Protein AF-A0ABD5FS53-F1 (afdb_monomer)

Radius of gyration: 26.74 Å; Cα contacts (8 Å, |Δi|>4): 624; chains: 1; bounding box: 48×64×77 Å

Structure (mmCIF, N/CA/C/O backbone):
data_AF-A0ABD5FS53-F1
#
_entry.id   AF-A0ABD5FS53-F1
#
loop_
_atom_site.group_PDB
_atom_site.id
_atom_site.type_symbol
_atom_site.label_atom_id
_atom_site.label_alt_id
_atom_site.label_comp_id
_atom_site.label_asym_id
_atom_site.label_entity_id
_atom_site.label_seq_id
_atom_site.pdbx_PDB_ins_code
_atom_site.Cartn_x
_atom_site.Cartn_y
_atom_site.Cartn_z
_atom_site.occupancy
_atom_site.B_iso_or_equiv
_atom_site.auth_seq_id
_atom_site.auth_comp_id
_atom_site.auth_asym_id
_atom_site.auth_atom_id
_atom_site.pdbx_PDB_model_num
ATOM 1 N N . MET A 1 1 ? 0.078 4.327 25.688 1.00 26.12 1 MET A N 1
ATOM 2 C CA . MET A 1 1 ? -0.717 4.779 26.849 1.00 26.12 1 MET A CA 1
ATOM 3 C C . MET A 1 1 ? -2.129 5.042 26.355 1.00 26.12 1 MET A C 1
ATOM 5 O O . MET A 1 1 ? -2.331 6.012 25.636 1.00 26.12 1 MET A O 1
ATOM 9 N N . ILE A 1 2 ? -3.064 4.130 26.623 1.00 29.02 2 ILE A N 1
ATOM 10 C CA . ILE A 1 2 ? -4.479 4.337 26.294 1.00 29.02 2 ILE A CA 1
ATOM 11 C C . ILE A 1 2 ? -5.022 5.266 27.378 1.00 29.02 2 ILE A C 1
ATOM 13 O O . ILE A 1 2 ? -5.076 4.888 28.541 1.00 29.02 2 ILE A O 1
ATOM 17 N N . GLN A 1 3 ? -5.328 6.506 27.012 1.00 27.67 3 GLN A N 1
ATOM 18 C CA . GLN A 1 3 ? -5.988 7.457 27.899 1.00 27.67 3 GLN A CA 1
ATOM 19 C C . GLN A 1 3 ? -7.477 7.432 27.559 1.00 27.67 3 GLN A C 1
ATOM 21 O O . GLN A 1 3 ? -7.898 7.992 26.546 1.00 27.67 3 GLN A O 1
ATOM 26 N N . LEU A 1 4 ? -8.268 6.747 28.385 1.00 33.53 4 LEU A N 1
ATOM 27 C CA . LEU A 1 4 ? -9.727 6.825 28.350 1.00 33.53 4 LEU A CA 1
ATOM 28 C C . LEU A 1 4 ? -10.122 8.184 28.939 1.00 33.53 4 LEU A C 1
ATOM 30 O O . LEU A 1 4 ? -10.247 8.331 30.148 1.00 33.53 4 LEU A O 1
ATOM 34 N N . LYS A 1 5 ? -10.238 9.212 28.093 1.00 31.05 5 LYS A N 1
ATOM 35 C CA . LYS A 1 5 ? -10.721 10.526 28.532 1.00 31.05 5 LYS A CA 1
ATOM 36 C C . LYS A 1 5 ? -12.240 10.497 28.677 1.00 31.05 5 LYS A C 1
ATOM 38 O O . LYS A 1 5 ? -12.938 10.267 27.693 1.00 31.05 5 LYS A O 1
ATOM 43 N N . ASP A 1 6 ? -12.697 10.738 29.905 1.00 37.41 6 ASP A N 1
ATOM 44 C CA . ASP A 1 6 ? -14.011 11.230 30.328 1.00 37.41 6 ASP A CA 1
ATOM 45 C C . ASP A 1 6 ? -15.124 11.151 29.278 1.00 37.41 6 ASP A C 1
ATOM 47 O O . ASP A 1 6 ? -15.249 12.090 28.500 1.00 37.41 6 ASP A O 1
ATOM 51 N N . LYS A 1 7 ? -15.949 10.088 29.297 1.00 32.75 7 LYS A N 1
ATOM 52 C CA . LYS A 1 7 ? -17.429 10.110 29.129 1.00 32.75 7 LYS A CA 1
ATOM 53 C C . LYS A 1 7 ? -18.057 8.733 29.428 1.00 32.75 7 LYS A C 1
ATOM 55 O O . LYS A 1 7 ? -18.831 8.216 28.627 1.00 32.75 7 LYS A O 1
ATOM 60 N N . LEU A 1 8 ? -17.796 8.148 30.597 1.00 32.50 8 LEU A N 1
ATOM 61 C CA . LEU A 1 8 ? -18.738 7.183 31.181 1.00 32.50 8 LEU A CA 1
ATOM 62 C C . LEU A 1 8 ? -19.632 7.957 32.151 1.00 32.50 8 LEU A C 1
ATOM 64 O O . LEU A 1 8 ? -19.257 8.237 33.284 1.00 32.50 8 LEU A O 1
ATOM 68 N N . LYS A 1 9 ? -20.807 8.385 31.670 1.00 29.97 9 LYS A N 1
ATOM 69 C CA . LYS A 1 9 ? -21.841 8.960 32.537 1.00 29.97 9 LYS A CA 1
ATOM 70 C C . LYS A 1 9 ? -22.433 7.836 33.386 1.00 29.97 9 LYS A C 1
ATOM 72 O O . LYS A 1 9 ? -23.371 7.168 32.962 1.00 29.97 9 LYS A O 1
ATOM 77 N N . VAL A 1 10 ? -21.916 7.667 34.595 1.00 35.06 10 VAL A N 1
ATOM 78 C CA . VAL A 1 10 ? -22.672 7.039 35.679 1.00 35.06 10 VAL A CA 1
ATOM 79 C C . VAL A 1 10 ? -23.595 8.124 36.236 1.00 35.06 10 VAL A C 1
ATOM 81 O O . VAL A 1 10 ? -23.144 9.193 36.645 1.00 35.06 10 VAL A O 1
ATOM 84 N N . ASN A 1 11 ? -24.910 7.913 36.152 1.00 31.70 11 ASN A N 1
ATOM 85 C CA . ASN A 1 11 ? -25.899 8.858 36.671 1.00 31.70 11 ASN A CA 1
ATOM 86 C C . ASN A 1 11 ? -25.787 8.938 38.201 1.00 31.70 11 ASN A C 1
ATOM 88 O O . ASN A 1 11 ? -26.269 8.053 38.901 1.00 31.70 11 ASN A O 1
ATOM 92 N N . GLY A 1 12 ? -25.206 10.021 38.715 1.00 31.44 12 GLY A N 1
ATOM 93 C CA . GLY A 1 12 ? -25.256 10.341 40.138 1.00 31.44 12 GLY A CA 1
ATOM 94 C C . GLY A 1 12 ? -24.468 11.597 40.503 1.00 31.44 12 GLY A C 1
ATOM 95 O O . GLY A 1 12 ? -23.248 11.581 40.489 1.00 31.44 12 GLY A O 1
ATOM 96 N N . GLY A 1 13 ? -25.180 12.662 40.886 1.00 30.03 13 GLY A N 1
ATOM 97 C CA . GLY A 1 13 ? -24.671 13.694 41.798 1.00 30.03 13 GLY A CA 1
ATOM 98 C C . GLY A 1 13 ? -23.828 14.829 41.204 1.00 30.03 13 GLY A C 1
ATOM 99 O O . GLY A 1 13 ? -22.671 14.677 40.841 1.00 30.03 13 GLY A O 1
ATOM 100 N N . THR A 1 14 ? -24.397 16.031 41.2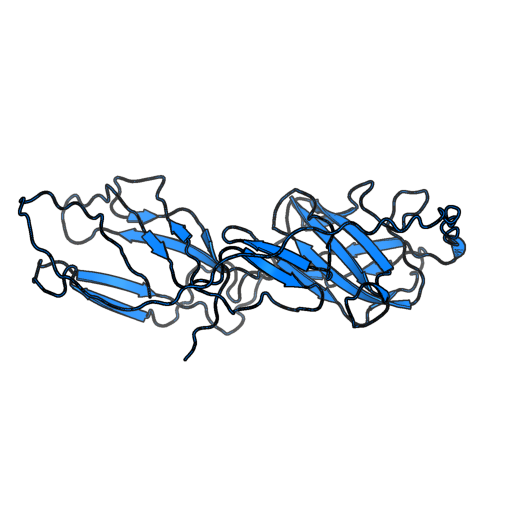02 1.00 31.03 14 THR A N 1
ATOM 101 C CA . THR A 1 14 ? -23.728 17.312 40.933 1.00 31.03 14 THR A CA 1
ATOM 102 C C . THR A 1 14 ? -22.731 17.681 42.042 1.00 31.03 14 THR A C 1
ATOM 104 O O . THR A 1 14 ? -23.112 17.634 43.211 1.00 31.03 14 THR A O 1
ATOM 107 N N . ARG A 1 15 ? -21.550 18.232 41.710 1.00 29.80 15 ARG A N 1
ATOM 108 C CA . ARG A 1 15 ? -20.940 19.354 42.463 1.00 29.80 15 ARG A CA 1
ATOM 109 C C . ARG A 1 15 ? -19.873 20.116 41.664 1.00 29.80 15 ARG A C 1
ATOM 111 O O . ARG A 1 15 ? -19.284 19.592 40.729 1.00 29.80 15 ARG A O 1
ATOM 118 N N . ARG A 1 16 ? -19.732 21.400 42.014 1.00 29.53 16 ARG A N 1
ATOM 119 C CA . ARG A 1 16 ? -18.982 22.467 41.332 1.00 29.53 16 ARG A CA 1
ATOM 120 C C . ARG A 1 16 ? -17.658 22.822 42.046 1.00 29.53 16 ARG A C 1
ATOM 122 O O . ARG A 1 16 ? -17.592 22.659 43.259 1.00 29.53 16 ARG A O 1
ATOM 129 N N . TYR A 1 17 ? -16.777 23.495 41.281 1.00 28.44 17 TYR A N 1
ATOM 130 C CA . TYR A 1 17 ? -15.598 24.334 41.629 1.00 28.44 17 TYR A CA 1
ATOM 131 C C . TYR A 1 17 ? -14.367 23.576 42.183 1.00 28.44 17 TYR A C 1
ATOM 133 O O . TYR A 1 17 ? -14.533 22.591 42.883 1.00 28.44 17 TYR A O 1
ATOM 141 N N . MET A 1 18 ? -13.107 23.921 41.869 1.00 23.97 18 MET A N 1
ATOM 142 C CA . MET A 1 18 ? -12.452 25.241 41.926 1.00 23.97 18 MET A CA 1
ATOM 143 C C . MET A 1 18 ? -11.125 25.281 41.118 1.00 23.97 18 MET A C 1
ATOM 145 O O . MET A 1 18 ? -10.598 24.244 40.727 1.00 23.97 18 MET A O 1
ATOM 149 N N . GLU A 1 19 ? -10.621 26.496 40.880 1.00 27.16 19 GLU A N 1
ATOM 150 C CA . GLU A 1 19 ? -9.432 26.897 40.102 1.00 27.16 19 GLU A CA 1
ATOM 151 C C . GLU A 1 19 ? -8.075 26.337 40.579 1.00 27.16 19 GLU A C 1
ATOM 153 O O . GLU A 1 19 ? -7.875 26.118 41.772 1.00 27.16 19 GLU A O 1
ATOM 158 N N . MET A 1 20 ? -7.083 26.286 39.673 1.00 26.34 20 MET A N 1
ATOM 159 C CA . MET A 1 20 ? -5.703 26.653 40.023 1.00 26.34 20 MET A CA 1
ATOM 160 C C . MET A 1 20 ? -4.929 27.221 38.822 1.00 26.34 20 MET A C 1
ATOM 162 O O . MET A 1 20 ? -4.905 26.660 37.728 1.00 26.34 20 MET A O 1
ATOM 166 N N . ILE A 1 21 ? -4.314 28.371 39.084 1.00 29.44 21 ILE A N 1
ATOM 167 C CA . ILE A 1 21 ? -3.446 29.194 38.240 1.00 29.44 21 ILE A CA 1
ATOM 168 C C . ILE A 1 21 ? -2.055 28.550 38.114 1.00 29.44 21 ILE A C 1
ATOM 170 O O . ILE A 1 21 ? -1.516 28.049 39.097 1.00 29.44 21 ILE A O 1
ATOM 174 N N . GLY A 1 22 ? -1.439 28.650 36.932 1.00 27.03 22 GLY A N 1
ATOM 175 C CA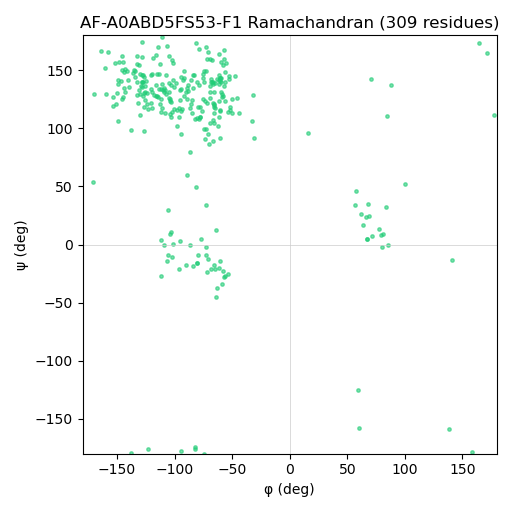 . GLY A 1 22 ? -0.033 28.314 36.689 1.00 27.03 22 GLY A CA 1
ATOM 176 C C . GLY A 1 22 ? 0.553 29.190 35.581 1.00 27.03 22 GLY A C 1
ATOM 177 O O . GLY A 1 22 ? 0.201 29.051 34.417 1.00 27.03 22 GLY A O 1
ATOM 178 N N . LEU A 1 23 ? 1.386 30.138 36.000 1.00 23.02 23 LEU A N 1
ATOM 179 C CA . LEU A 1 23 ? 1.971 31.270 35.277 1.00 23.02 23 LEU A CA 1
ATOM 180 C C . LEU A 1 23 ? 3.169 30.874 34.377 1.00 23.02 23 LEU A C 1
ATOM 182 O O . LEU A 1 23 ? 3.793 29.845 34.617 1.00 23.02 23 LEU A O 1
ATOM 186 N N . SER A 1 24 ? 3.584 31.823 33.513 1.00 26.94 24 SER A N 1
ATOM 187 C CA . SER A 1 24 ? 4.948 32.034 32.957 1.00 26.94 24 SER A CA 1
ATOM 188 C C . SER A 1 24 ? 5.306 31.271 31.656 1.00 26.94 24 SER A C 1
ATOM 190 O O . SER A 1 24 ? 4.999 30.097 31.534 1.00 26.94 24 SER A O 1
ATOM 192 N N . LEU A 1 25 ? 5.972 31.827 30.628 1.00 26.23 25 LEU A N 1
ATOM 193 C CA . LEU A 1 25 ? 6.634 33.124 30.406 1.00 26.23 25 LEU A CA 1
ATOM 194 C C . LEU A 1 25 ? 6.748 33.403 28.881 1.00 26.23 25 LEU A C 1
ATOM 196 O O . LEU A 1 25 ? 6.590 32.510 28.055 1.00 26.23 25 LEU A O 1
ATOM 200 N N . ALA A 1 26 ? 7.047 34.662 28.562 1.00 30.38 26 ALA A N 1
ATOM 201 C CA . ALA A 1 26 ? 7.164 35.329 27.261 1.00 30.38 26 ALA A CA 1
ATOM 202 C C . ALA A 1 26 ? 8.167 34.735 26.244 1.00 30.38 26 ALA A C 1
ATOM 204 O O . ALA A 1 26 ? 9.162 34.144 26.642 1.00 30.38 26 ALA A O 1
ATOM 205 N N . PHE A 1 27 ? 7.991 35.040 24.948 1.00 26.78 27 PHE A N 1
ATOM 206 C CA . PHE A 1 27 ? 8.878 35.971 24.222 1.00 26.78 27 PHE A CA 1
ATOM 207 C C . PHE A 1 27 ? 8.309 36.337 22.838 1.00 26.78 27 PHE A C 1
ATOM 209 O O . PHE A 1 27 ? 7.912 35.482 22.050 1.00 26.78 27 PHE A O 1
ATOM 216 N N . SER A 1 28 ? 8.258 37.640 22.578 1.00 32.12 28 SER A N 1
ATOM 217 C CA . SER A 1 28 ? 7.803 38.283 21.346 1.00 32.12 28 SER A CA 1
ATOM 218 C C . SER A 1 28 ? 8.814 38.106 20.212 1.00 32.12 28 SER A C 1
ATOM 220 O O . SER A 1 28 ? 10.010 38.182 20.471 1.00 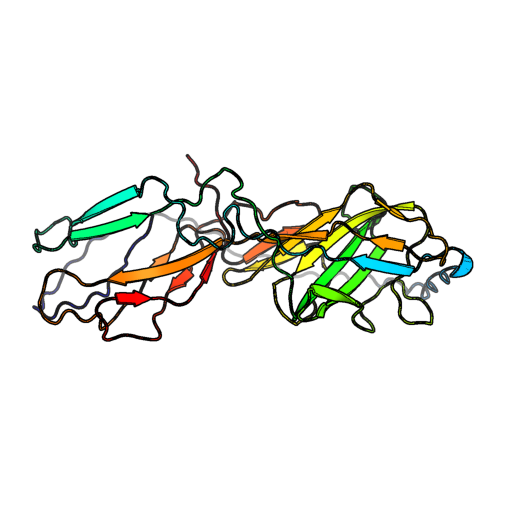32.12 28 SER A O 1
ATOM 222 N N . LEU A 1 29 ? 8.356 38.054 18.958 1.00 28.08 29 LEU A N 1
ATOM 223 C CA . LEU A 1 29 ? 9.073 38.705 17.859 1.00 28.08 29 LEU A CA 1
ATOM 224 C C . LEU A 1 29 ? 8.074 39.250 16.830 1.00 28.08 29 LEU A C 1
ATOM 226 O O . LEU A 1 29 ? 7.193 38.543 16.347 1.00 28.08 29 LEU A O 1
ATOM 230 N N . PHE A 1 30 ? 8.212 40.545 16.562 1.00 30.89 30 PHE A N 1
ATOM 231 C CA . PHE A 1 30 ? 7.437 41.312 15.599 1.00 30.89 30 PHE A CA 1
ATOM 232 C C . PHE A 1 30 ? 7.765 40.887 14.166 1.00 30.89 30 PHE A C 1
ATOM 234 O O . PHE A 1 30 ? 8.925 40.694 13.807 1.00 30.89 30 PHE A O 1
ATOM 241 N N . ALA A 1 31 ? 6.722 40.809 13.344 1.00 32.62 31 ALA A N 1
ATOM 242 C CA . ALA A 1 31 ? 6.815 40.721 11.899 1.00 32.62 31 ALA A CA 1
ATOM 243 C C . ALA A 1 31 ? 7.177 42.089 11.306 1.00 32.62 31 ALA A C 1
ATOM 245 O O . ALA A 1 31 ? 6.438 43.043 11.530 1.00 32.6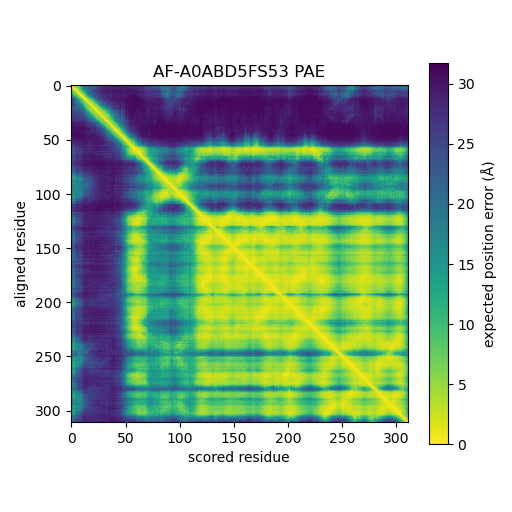2 31 ALA A O 1
ATOM 246 N N . VAL A 1 32 ? 8.250 42.151 10.510 1.00 32.50 32 VAL A N 1
ATOM 247 C CA . VAL A 1 32 ? 8.423 43.081 9.380 1.00 32.50 32 VAL A CA 1
ATOM 248 C C . VAL A 1 32 ? 9.392 42.433 8.384 1.00 32.50 32 VAL A C 1
ATOM 250 O O . VAL A 1 32 ? 10.547 42.201 8.721 1.00 32.50 32 VAL A O 1
ATOM 253 N N . SER A 1 33 ? 8.953 42.191 7.149 1.00 26.09 33 SER A N 1
ATOM 254 C CA . SER A 1 33 ? 9.686 42.709 5.989 1.00 26.09 33 SER A CA 1
ATOM 255 C C . SER A 1 33 ? 8.787 42.754 4.766 1.00 26.09 33 SER A C 1
ATOM 257 O O . SER A 1 33 ? 8.103 41.791 4.422 1.00 26.09 33 SER A O 1
ATOM 259 N N . CYS A 1 34 ? 8.810 43.928 4.153 1.00 29.47 34 CYS A N 1
ATOM 260 C CA . CYS A 1 34 ? 8.133 44.297 2.934 1.00 29.47 34 CYS A CA 1
ATOM 261 C C . CYS A 1 34 ? 8.698 43.572 1.707 1.00 29.47 34 CYS A C 1
ATOM 263 O O . CYS A 1 34 ? 9.842 43.119 1.672 1.00 29.47 34 CYS A O 1
ATOM 265 N N . THR A 1 35 ? 7.827 43.544 0.710 1.00 36.44 35 THR A N 1
ATOM 266 C CA . THR A 1 35 ? 7.981 43.223 -0.706 1.00 36.44 35 THR A CA 1
ATOM 267 C C . THR A 1 35 ? 9.162 43.921 -1.379 1.00 36.44 35 THR A C 1
ATOM 269 O O . THR A 1 35 ? 9.369 45.114 -1.151 1.00 36.44 35 THR A O 1
ATOM 272 N N . GLN A 1 36 ? 9.816 43.243 -2.326 1.00 31.27 36 GLN A N 1
ATOM 273 C CA . GLN A 1 36 ? 10.346 43.925 -3.504 1.00 31.27 36 GLN A CA 1
ATOM 274 C C . GLN A 1 36 ? 10.384 42.979 -4.710 1.00 31.27 36 GLN A C 1
ATOM 276 O O . GLN A 1 36 ? 11.003 41.916 -4.667 1.00 31.27 36 GLN A O 1
ATOM 281 N N . ASP A 1 37 ? 9.670 43.394 -5.754 1.00 33.56 37 ASP A N 1
ATOM 282 C CA . ASP A 1 37 ? 9.643 42.806 -7.086 1.00 33.56 37 ASP A CA 1
ATOM 283 C C . ASP A 1 37 ? 11.045 42.745 -7.700 1.00 33.56 37 ASP A C 1
ATOM 285 O O . ASP A 1 37 ? 11.821 43.701 -7.621 1.00 33.56 37 ASP A O 1
ATOM 289 N N . SER A 1 38 ? 11.345 41.644 -8.384 1.00 35.94 38 SER A N 1
ATOM 290 C CA . SER A 1 38 ? 12.318 41.661 -9.474 1.00 35.94 38 SER A CA 1
ATOM 291 C C . SER A 1 38 ? 11.794 40.827 -10.637 1.00 35.94 38 SER A C 1
ATOM 293 O O . SER A 1 38 ? 11.881 39.601 -10.662 1.00 35.94 38 SER A O 1
ATOM 295 N N . ASP A 1 39 ? 11.231 41.551 -11.601 1.00 34.72 39 ASP A N 1
ATOM 296 C CA . ASP A 1 39 ? 11.051 41.116 -12.978 1.00 34.72 39 ASP A CA 1
ATOM 297 C C . ASP A 1 39 ? 12.387 40.613 -13.534 1.00 34.72 39 ASP A C 1
ATOM 299 O O . ASP A 1 39 ? 13.334 41.380 -13.720 1.00 34.72 39 ASP A O 1
ATOM 303 N N . THR A 1 40 ? 12.455 39.325 -13.856 1.00 36.00 40 THR A N 1
ATOM 304 C CA . THR A 1 40 ? 13.427 38.813 -14.824 1.00 36.00 40 THR A CA 1
ATOM 305 C C . THR A 1 40 ? 12.681 38.023 -15.887 1.00 36.00 40 THR A C 1
ATOM 307 O O . THR A 1 40 ? 12.296 36.868 -15.727 1.00 36.00 40 THR A O 1
ATOM 310 N N . PHE A 1 41 ? 12.439 38.725 -16.989 1.00 31.56 41 PHE A N 1
ATOM 311 C CA . PHE A 1 41 ? 11.971 38.198 -18.257 1.00 31.56 41 PHE A CA 1
ATOM 312 C C . PHE A 1 41 ? 13.026 37.226 -18.807 1.00 31.56 41 PHE A C 1
ATOM 314 O O . PHE A 1 41 ? 14.058 37.654 -19.325 1.00 31.56 41 PHE A O 1
ATOM 321 N N . TYR A 1 42 ? 12.790 35.921 -18.678 1.00 32.97 42 TYR A N 1
ATOM 322 C CA . TYR A 1 42 ? 13.541 34.910 -19.422 1.00 32.97 42 TYR A CA 1
ATOM 323 C C . TYR A 1 42 ? 12.825 34.648 -20.754 1.00 32.97 42 TYR A C 1
ATOM 325 O O . TYR A 1 42 ? 11.631 34.341 -20.742 1.00 32.97 42 TYR A O 1
ATOM 333 N N . PRO A 1 43 ? 13.508 34.765 -21.907 1.00 33.78 43 PRO A N 1
ATOM 334 C CA . PRO A 1 43 ? 12.912 34.404 -23.183 1.00 33.78 43 PRO A CA 1
ATOM 335 C C . PRO A 1 43 ? 12.643 32.896 -23.207 1.00 33.78 43 PRO A C 1
ATOM 337 O O . PRO A 1 43 ? 13.506 32.085 -22.872 1.00 33.78 43 PRO A O 1
ATOM 340 N N . SER A 1 44 ? 11.423 32.538 -23.596 1.00 34.69 44 SER A N 1
ATOM 341 C CA . SER A 1 44 ? 10.963 31.170 -23.817 1.00 34.69 44 SER A CA 1
ATOM 342 C C . SER A 1 44 ? 11.887 30.432 -24.792 1.00 34.69 44 SER A C 1
ATOM 344 O O . SER A 1 44 ? 11.958 30.789 -25.970 1.00 34.69 44 SER A O 1
ATOM 346 N N . SER A 1 45 ? 12.580 29.407 -24.293 1.00 32.78 45 SER A N 1
ATOM 347 C CA . SER A 1 45 ? 13.268 28.405 -25.112 1.00 32.78 45 SER A CA 1
ATOM 348 C C . SER A 1 45 ? 12.225 27.572 -25.872 1.00 32.78 45 SER A C 1
ATOM 350 O O . SER A 1 45 ? 11.181 27.272 -25.288 1.00 32.78 45 SER A O 1
ATOM 352 N N . PRO A 1 46 ? 12.461 27.215 -27.149 1.00 38.34 46 PRO A N 1
ATOM 353 C CA . PRO A 1 46 ? 11.529 26.395 -27.916 1.00 38.34 46 PRO A CA 1
ATOM 354 C C . PRO A 1 46 ? 11.319 25.040 -27.233 1.00 38.34 46 PRO A C 1
ATOM 356 O O . PRO A 1 46 ? 12.257 24.494 -26.650 1.00 38.34 46 PRO A O 1
ATOM 359 N N . GLU A 1 47 ? 10.081 24.543 -27.293 1.00 41.38 47 GLU A N 1
ATOM 360 C CA . GLU A 1 47 ? 9.680 23.205 -26.850 1.00 41.38 47 GLU A CA 1
ATOM 361 C C . GLU A 1 47 ? 10.709 22.173 -27.332 1.00 41.38 47 GLU A C 1
ATOM 363 O O . GLU A 1 47 ? 10.868 21.961 -28.535 1.00 41.38 47 GLU A O 1
ATOM 368 N N . GLU A 1 48 ? 11.434 21.550 -26.398 1.00 38.91 48 GLU A N 1
ATOM 369 C CA . GLU A 1 48 ? 12.181 20.334 -26.699 1.00 38.91 48 GLU A CA 1
ATOM 370 C C . GLU A 1 48 ? 11.157 19.277 -27.120 1.00 38.91 48 GLU A C 1
ATOM 372 O O . GLU A 1 48 ? 10.373 18.790 -26.301 1.00 38.91 48 GLU A O 1
ATOM 377 N N . GLU A 1 49 ? 11.149 18.925 -28.408 1.00 36.16 49 GLU A N 1
ATOM 378 C CA . GLU A 1 49 ? 10.568 17.668 -28.860 1.00 36.16 49 GLU A CA 1
ATOM 379 C C . GLU A 1 49 ? 11.145 16.553 -27.983 1.00 36.16 49 GLU A C 1
ATOM 381 O O . GLU A 1 49 ? 12.344 16.264 -28.020 1.00 36.16 49 GLU A O 1
ATOM 386 N N . HIS A 1 50 ? 10.288 15.933 -27.169 1.00 40.84 50 HIS A N 1
ATOM 387 C CA . HIS A 1 50 ? 10.634 14.704 -26.471 1.00 40.84 50 HIS A CA 1
ATOM 388 C C . HIS A 1 50 ? 11.208 13.715 -27.497 1.00 40.84 50 HIS A C 1
ATOM 390 O O . HIS A 1 50 ? 10.529 13.428 -28.488 1.00 40.84 50 HIS A O 1
ATOM 396 N N . PRO A 1 51 ? 12.421 13.172 -27.287 1.00 39.59 51 PRO A N 1
ATOM 397 C CA . PRO A 1 51 ? 13.009 12.247 -28.240 1.00 39.59 51 PRO A CA 1
ATOM 398 C C . PRO A 1 51 ? 12.067 11.056 -28.420 1.00 39.59 51 PRO A C 1
ATOM 400 O O . PRO A 1 51 ? 11.627 10.444 -27.442 1.00 39.59 51 PRO A O 1
ATOM 403 N N . SER A 1 52 ? 11.738 10.747 -29.677 1.00 45.75 52 SER A N 1
ATOM 404 C CA . SER A 1 52 ? 10.933 9.585 -30.040 1.00 45.75 52 SER A CA 1
ATOM 405 C C . SER A 1 52 ? 11.538 8.342 -29.391 1.00 45.75 52 SER A C 1
ATOM 407 O O . SER A 1 52 ? 12.695 8.004 -29.651 1.00 45.75 52 SER A O 1
ATOM 409 N N . VAL A 1 53 ? 10.772 7.682 -28.526 1.00 54.06 53 VAL A N 1
ATOM 410 C CA . VAL A 1 53 ? 11.168 6.411 -27.922 1.00 54.06 53 VAL A CA 1
ATOM 411 C C . VAL A 1 53 ? 11.361 5.407 -29.061 1.00 54.06 53 VAL A C 1
ATOM 413 O O . VAL A 1 53 ? 10.408 5.104 -29.774 1.00 54.06 53 VAL A O 1
ATOM 416 N N . ASP A 1 54 ? 12.585 4.913 -29.257 1.00 58.84 54 ASP A N 1
ATOM 417 C CA . ASP A 1 54 ? 12.871 3.825 -30.200 1.00 58.84 54 ASP A CA 1
ATOM 418 C C . ASP A 1 54 ? 12.208 2.536 -29.692 1.00 58.84 54 ASP A C 1
ATOM 420 O O . ASP A 1 54 ? 12.792 1.772 -28.920 1.00 58.84 54 ASP A O 1
ATOM 424 N N . GLU A 1 55 ? 10.952 2.321 -30.095 1.00 58.44 55 GLU A N 1
ATOM 425 C CA . GLU A 1 55 ? 10.127 1.187 -29.668 1.00 58.44 55 GLU A CA 1
ATOM 426 C C . GLU A 1 55 ? 10.768 -0.169 -30.002 1.00 58.44 55 GLU A C 1
ATOM 428 O O . GLU A 1 55 ? 10.483 -1.152 -29.323 1.00 58.44 55 GLU A O 1
ATOM 433 N N . SER A 1 56 ? 11.673 -0.236 -30.989 1.00 60.34 56 SER A N 1
ATOM 434 C CA . SER A 1 56 ? 12.269 -1.497 -31.455 1.00 60.34 56 SER A CA 1
ATOM 435 C C . SER A 1 56 ? 13.130 -2.201 -30.401 1.00 60.34 56 SER A C 1
ATOM 437 O O . SER A 1 56 ? 13.359 -3.408 -30.484 1.00 60.34 56 SER A O 1
ATOM 439 N N . ARG A 1 57 ? 13.596 -1.454 -29.393 1.00 74.25 57 ARG A N 1
ATOM 440 C CA . ARG A 1 57 ? 14.406 -1.964 -28.278 1.00 74.25 57 ARG A CA 1
ATOM 441 C C . ARG A 1 57 ? 13.667 -1.937 -26.945 1.00 74.25 57 ARG A C 1
ATOM 443 O O . ARG A 1 57 ? 14.277 -2.234 -25.922 1.00 74.25 57 ARG A O 1
ATOM 450 N N . MET A 1 58 ? 12.399 -1.545 -26.935 1.00 88.44 58 MET A N 1
ATOM 451 C CA . MET A 1 58 ? 11.611 -1.397 -25.718 1.00 88.44 58 MET A CA 1
ATOM 452 C C . MET A 1 58 ? 10.846 -2.683 -25.411 1.00 88.44 58 MET A C 1
ATOM 454 O O . MET A 1 58 ? 10.338 -3.351 -26.304 1.00 88.44 58 MET A O 1
ATOM 458 N N . ILE A 1 59 ? 10.762 -3.021 -24.129 1.00 88.69 59 ILE A N 1
ATOM 459 C CA . ILE A 1 59 ? 10.226 -4.290 -23.644 1.00 88.69 59 ILE A CA 1
ATOM 460 C C . ILE A 1 59 ? 8.921 -4.004 -22.890 1.00 88.69 59 ILE A C 1
ATOM 462 O O . ILE A 1 59 ? 8.950 -3.235 -21.920 1.00 88.69 59 ILE A O 1
ATOM 466 N N . PRO A 1 60 ? 7.778 -4.582 -23.305 1.00 89.56 60 PRO A N 1
ATOM 467 C CA . PRO A 1 60 ? 6.528 -4.515 -22.557 1.00 89.56 60 PRO A CA 1
ATOM 468 C C . PRO A 1 60 ? 6.666 -5.122 -21.162 1.00 89.56 60 PRO A C 1
ATOM 470 O O . PRO A 1 60 ? 7.160 -6.237 -21.003 1.00 89.56 60 PRO A O 1
ATOM 473 N N . ILE A 1 61 ? 6.203 -4.392 -20.150 1.00 90.56 61 ILE A N 1
ATOM 474 C CA . ILE A 1 61 ? 6.261 -4.797 -18.747 1.00 90.56 61 ILE A CA 1
ATOM 475 C C . ILE A 1 61 ? 4.900 -5.329 -18.306 1.00 90.56 61 ILE A C 1
ATOM 477 O O . ILE A 1 61 ? 3.919 -4.588 -18.234 1.00 90.56 61 ILE A O 1
ATOM 481 N N . GLN A 1 62 ? 4.869 -6.607 -17.951 1.00 86.38 62 GLN A N 1
ATOM 482 C CA . GLN A 1 62 ? 3.757 -7.293 -17.301 1.00 86.38 62 GLN A CA 1
ATOM 483 C C . GLN A 1 62 ? 4.053 -7.470 -15.808 1.00 86.38 62 GLN A C 1
ATOM 485 O O . GLN A 1 62 ? 5.210 -7.432 -15.384 1.00 86.38 62 GLN A O 1
ATOM 490 N N . LEU A 1 63 ? 3.019 -7.672 -14.985 1.00 83.06 63 LEU A N 1
ATOM 491 C CA . LEU A 1 63 ? 3.189 -7.913 -13.549 1.00 83.06 63 LEU A CA 1
ATOM 492 C C . LEU A 1 63 ? 2.433 -9.152 -13.101 1.00 83.06 63 LEU A C 1
ATOM 494 O O . LEU A 1 63 ? 1.257 -9.327 -13.412 1.00 83.06 63 LEU A O 1
ATOM 498 N N . SER A 1 64 ? 3.105 -9.955 -12.282 1.00 80.44 64 SER A N 1
ATOM 499 C CA . SER A 1 64 ? 2.509 -11.049 -11.526 1.00 80.44 64 SER A CA 1
ATOM 500 C C . SER A 1 64 ? 2.555 -10.699 -10.042 1.00 80.44 64 SER A C 1
ATOM 502 O O . SER A 1 64 ? 3.630 -10.571 -9.452 1.00 80.44 64 SER A O 1
ATOM 504 N N . VAL A 1 65 ? 1.374 -10.508 -9.450 1.00 75.81 65 VAL A N 1
ATOM 505 C CA . VAL A 1 65 ? 1.220 -10.192 -8.027 1.00 75.81 65 VAL A CA 1
ATOM 506 C C . VAL A 1 65 ? 0.992 -11.482 -7.259 1.00 75.81 65 VAL A C 1
ATOM 508 O O . VAL A 1 65 ? -0.031 -12.137 -7.428 1.00 75.81 65 VAL A O 1
ATOM 511 N N . ASP A 1 66 ? 1.938 -11.820 -6.390 1.00 68.25 66 ASP A N 1
ATOM 512 C CA . ASP A 1 66 ? 1.888 -13.043 -5.591 1.00 68.25 66 ASP A CA 1
ATOM 513 C C . ASP A 1 66 ? 0.974 -12.896 -4.362 1.00 68.25 66 ASP A C 1
ATOM 515 O O . ASP A 1 66 ? 0.622 -13.888 -3.725 1.00 68.25 66 ASP A O 1
ATOM 519 N N . GLY A 1 67 ? 0.627 -11.660 -3.987 1.00 67.62 67 GLY A N 1
ATOM 520 C CA . GLY A 1 67 ? -0.351 -11.359 -2.945 1.00 67.62 67 GLY A CA 1
ATOM 521 C C . GLY A 1 67 ? 0.053 -10.212 -2.021 1.00 67.62 67 GLY A C 1
ATOM 522 O O . GLY A 1 67 ? 0.857 -9.341 -2.359 1.00 67.62 67 GLY A O 1
ATOM 523 N N . VAL A 1 68 ? -0.557 -10.204 -0.840 1.00 58.88 68 VAL A N 1
ATOM 524 C CA . VAL A 1 68 ? -0.209 -9.302 0.260 1.00 58.88 68 VAL A CA 1
ATOM 525 C C . VAL A 1 68 ? 0.259 -10.139 1.434 1.00 58.88 68 VAL A C 1
ATOM 527 O O . VAL A 1 68 ? -0.462 -11.042 1.873 1.00 58.88 68 VAL A O 1
ATOM 530 N N . ASP A 1 69 ? 1.422 -9.796 1.977 1.00 60.66 69 ASP A N 1
ATOM 531 C CA . ASP A 1 69 ? 1.837 -10.297 3.274 1.00 60.66 69 ASP A CA 1
ATOM 532 C C . ASP A 1 69 ? 0.879 -9.700 4.310 1.00 60.66 69 ASP A C 1
ATOM 534 O O . ASP A 1 69 ? 0.845 -8.491 4.577 1.00 60.66 69 ASP A O 1
ATOM 538 N N . GLN A 1 70 ? 0.001 -10.552 4.837 1.00 51.47 70 GLN A N 1
ATOM 539 C CA . GLN A 1 70 ? -0.760 -10.205 6.024 1.00 51.47 70 GLN A CA 1
ATOM 540 C C . GLN A 1 70 ? 0.228 -10.015 7.173 1.00 51.47 70 GLN A C 1
ATOM 542 O O . GLN A 1 70 ? 1.236 -10.718 7.233 1.00 51.47 70 GLN A O 1
ATOM 547 N N . PHE A 1 71 ? -0.058 -9.033 8.035 1.00 50.47 71 PHE A N 1
ATOM 548 C CA . PHE A 1 71 ? 0.666 -8.758 9.276 1.00 50.47 71 PHE A CA 1
ATOM 549 C C . PHE A 1 71 ? 1.214 -10.053 9.873 1.00 50.47 71 PHE A C 1
ATOM 551 O O . PHE A 1 71 ? 0.434 -10.998 9.978 1.00 50.47 71 PHE A O 1
ATOM 558 N N . TYR A 1 72 ? 2.513 -10.092 10.197 1.00 43.81 72 TYR A N 1
ATOM 559 C CA . TYR A 1 72 ? 3.202 -11.196 10.880 1.00 43.81 72 TYR A CA 1
ATOM 560 C C . TYR A 1 72 ? 2.249 -11.932 11.844 1.00 43.81 72 TYR A C 1
ATOM 562 O O . TYR A 1 72 ? 2.070 -11.453 12.954 1.00 43.81 72 TYR A O 1
ATOM 570 N N . GLY A 1 73 ? 1.560 -13.000 11.400 1.00 39.31 73 GLY A N 1
ATOM 571 C CA . GLY A 1 73 ? 0.455 -13.630 12.149 1.00 39.31 73 GLY A CA 1
ATOM 572 C C . GLY A 1 73 ? -0.776 -14.118 11.364 1.00 39.31 73 GLY A C 1
ATOM 573 O O . GLY A 1 73 ? -1.550 -14.904 11.906 1.00 39.31 73 GLY A O 1
ATOM 574 N N . GLY A 1 74 ? -0.967 -13.738 10.095 1.00 40.66 74 GLY A N 1
ATOM 575 C CA . GLY A 1 74 ? -2.033 -14.315 9.254 1.00 40.66 74 GLY A CA 1
ATOM 576 C C . GLY A 1 74 ? -3.459 -14.108 9.798 1.00 40.66 74 GLY A C 1
ATOM 577 O O . GLY A 1 74 ? -3.714 -13.199 10.582 1.00 40.66 74 GLY A O 1
ATOM 578 N N . ALA A 1 75 ? -4.408 -14.953 9.374 1.00 39.12 75 ALA A N 1
ATOM 579 C CA . ALA A 1 75 ? -5.845 -14.889 9.695 1.00 39.12 75 ALA A CA 1
ATOM 580 C C . ALA A 1 75 ? -6.202 -15.082 11.187 1.00 39.12 75 ALA A C 1
ATOM 582 O O . ALA A 1 75 ? -7.366 -15.307 11.525 1.00 39.12 75 ALA A O 1
ATOM 583 N N . VAL A 1 76 ? -5.216 -15.026 12.081 1.00 41.62 76 VAL A N 1
ATOM 584 C CA . VAL A 1 76 ? -5.390 -15.256 13.506 1.00 41.62 76 VAL A CA 1
ATOM 585 C C . VAL A 1 76 ? -5.375 -13.908 14.220 1.00 41.62 76 VAL A C 1
ATOM 587 O O . VAL A 1 76 ? -4.356 -13.238 14.336 1.00 41.62 76 VAL A O 1
ATOM 590 N N . THR A 1 77 ? -6.536 -13.495 14.725 1.00 46.62 77 THR A N 1
ATOM 591 C CA . THR A 1 77 ? -6.677 -12.301 15.578 1.00 46.62 77 THR A CA 1
ATOM 592 C C . THR A 1 77 ? -6.206 -12.547 17.017 1.00 46.62 77 THR A C 1
ATOM 594 O O . THR A 1 77 ? -6.415 -11.694 17.876 1.00 46.62 77 THR A O 1
ATOM 597 N N . ARG A 1 78 ? -5.648 -13.733 17.295 1.00 51.97 78 ARG A N 1
ATOM 598 C CA . ARG A 1 78 ? -5.192 -14.213 18.604 1.00 51.97 78 ARG A CA 1
ATOM 599 C C . ARG A 1 78 ? -3.920 -15.026 18.421 1.00 51.97 78 ARG A C 1
ATOM 601 O O . ARG A 1 78 ? -3.852 -15.873 17.543 1.00 51.97 78 ARG A O 1
ATOM 608 N N . SER A 1 79 ? -2.905 -14.751 19.210 1.00 57.53 79 SER A N 1
ATOM 609 C CA . SER A 1 79 ? -1.588 -15.359 19.088 1.00 57.53 79 SER A CA 1
ATOM 610 C C . SER A 1 79 ? -1.430 -16.631 19.905 1.00 57.53 79 SER A C 1
ATOM 612 O O . SER A 1 79 ? -0.499 -17.390 19.658 1.00 57.53 79 SER A O 1
ATOM 614 N N . GLY A 1 80 ? -2.309 -16.854 20.888 1.00 57.50 80 GLY A N 1
ATOM 615 C CA . GLY A 1 80 ? -2.084 -17.871 21.913 1.00 57.50 80 GLY A CA 1
ATOM 616 C C . GLY A 1 80 ? -0.910 -17.535 22.842 1.00 57.50 80 GLY A C 1
ATOM 617 O O . GLY A 1 80 ? -0.565 -18.355 23.691 1.00 57.50 80 GLY A O 1
ATOM 618 N N . GLU A 1 81 ? -0.306 -16.349 22.697 1.00 62.69 81 GLU A N 1
ATOM 619 C CA . GLU A 1 81 ? 0.735 -15.836 23.583 1.00 62.69 81 GLU A CA 1
ATOM 620 C C . GLU A 1 81 ? 0.150 -15.453 24.943 1.00 62.69 81 GLU A C 1
ATOM 622 O O . GLU A 1 81 ? -1.062 -15.299 25.127 1.00 62.69 81 GLU A O 1
ATOM 627 N N . THR A 1 82 ? 1.035 -15.255 25.920 1.00 63.53 82 THR A N 1
ATOM 628 C CA . THR A 1 82 ? 0.622 -14.785 27.245 1.00 63.53 82 THR A CA 1
ATOM 629 C C . THR A 1 82 ? -0.055 -13.420 27.123 1.00 63.53 82 THR A C 1
ATOM 631 O O . THR A 1 82 ? 0.575 -12.425 26.762 1.00 63.53 82 THR A O 1
ATOM 634 N N . VAL A 1 83 ? -1.346 -13.371 27.450 1.00 72.94 83 VAL A N 1
ATOM 635 C CA . VAL A 1 83 ? -2.134 -12.137 27.474 1.00 72.94 83 VAL A CA 1
ATOM 636 C C . VAL A 1 83 ? -1.580 -11.217 28.561 1.00 72.94 83 VAL A C 1
ATOM 638 O O . VAL A 1 83 ? -1.614 -11.544 29.749 1.00 72.94 83 VAL A O 1
ATOM 641 N N . ALA A 1 84 ? -1.083 -10.046 28.165 1.00 76.94 84 ALA A N 1
ATOM 642 C CA . ALA A 1 84 ? -0.689 -9.011 29.106 1.00 76.94 84 ALA A CA 1
ATOM 643 C C . ALA A 1 84 ? -1.952 -8.411 29.728 1.00 76.94 84 ALA A C 1
ATOM 645 O O . ALA A 1 84 ? -2.823 -7.903 29.023 1.00 76.94 84 ALA A O 1
ATOM 646 N N . ARG A 1 85 ? -2.048 -8.474 31.055 1.00 82.06 85 ARG A N 1
ATOM 647 C CA . ARG A 1 85 ? -3.201 -8.004 31.823 1.00 82.06 85 ARG A CA 1
ATOM 648 C C . ARG A 1 85 ? -2.805 -6.785 32.645 1.00 82.06 85 ARG A C 1
ATOM 650 O O . ARG A 1 85 ? -1.867 -6.849 33.435 1.00 82.06 85 ARG A O 1
ATOM 657 N N . LEU A 1 86 ? -3.538 -5.691 32.475 1.00 84.31 86 LEU A N 1
ATOM 658 C CA . LEU A 1 86 ? -3.416 -4.478 33.273 1.00 84.31 86 LEU A CA 1
ATOM 659 C C . LEU A 1 86 ? -4.772 -4.173 33.902 1.00 84.31 86 LEU A C 1
ATOM 661 O O . LEU A 1 86 ? -5.732 -3.897 33.189 1.00 84.31 86 LEU A O 1
ATOM 665 N N . VAL A 1 87 ? -4.832 -4.204 35.228 1.00 82.25 87 VAL A N 1
ATOM 666 C CA . VAL A 1 87 ? -6.018 -3.817 35.997 1.00 82.25 87 VAL A CA 1
ATOM 667 C C . VAL A 1 87 ? -5.726 -2.477 36.652 1.00 82.25 87 VAL A C 1
ATOM 669 O O . VAL A 1 87 ? -4.676 -2.311 37.273 1.00 82.25 87 VAL A O 1
ATOM 672 N N . GLN A 1 88 ? -6.628 -1.519 36.483 1.00 83.12 88 GLN A N 1
ATOM 673 C CA . GLN A 1 88 ? -6.551 -0.218 37.140 1.00 83.12 88 GLN A CA 1
ATOM 674 C C . GLN A 1 88 ? -7.926 0.150 37.702 1.00 83.12 88 GLN A C 1
ATOM 676 O O . GLN A 1 88 ? -8.927 -0.156 37.049 1.00 83.12 88 GLN A O 1
ATOM 681 N N . PRO A 1 89 ? -7.996 0.809 38.869 1.00 78.56 89 PRO A N 1
ATOM 682 C CA . PRO A 1 89 ? -9.269 1.276 39.397 1.00 78.56 89 PRO A CA 1
ATOM 683 C C . PRO A 1 89 ? -9.890 2.285 38.430 1.00 78.56 89 PRO A C 1
ATOM 685 O O . PRO A 1 89 ? -9.173 3.051 37.777 1.00 78.56 89 PRO A O 1
ATOM 688 N N . LEU A 1 90 ? -11.223 2.299 38.335 1.00 76.12 90 LEU A N 1
ATOM 689 C CA . LEU A 1 90 ? -11.937 3.263 37.490 1.00 76.12 90 LEU A CA 1
ATOM 690 C C . LEU A 1 90 ? -11.628 4.717 37.895 1.00 76.12 90 LEU A C 1
ATOM 692 O O . LEU A 1 90 ? -11.546 5.595 37.038 1.00 76.12 90 LEU A O 1
ATOM 696 N N . ASP A 1 91 ? -11.424 4.946 39.194 1.00 77.12 91 ASP A N 1
ATOM 697 C CA . ASP A 1 91 ? -10.965 6.202 39.779 1.00 77.12 91 ASP A CA 1
ATOM 698 C C . ASP A 1 91 ? -9.818 5.905 40.758 1.00 77.12 91 ASP A C 1
ATOM 700 O O . ASP A 1 91 ? -9.969 5.152 41.716 1.00 77.12 91 ASP A O 1
ATOM 704 N N . SER A 1 92 ? -8.645 6.497 40.526 1.00 75.00 92 SER A N 1
ATOM 705 C CA . SER A 1 92 ? -7.465 6.294 41.377 1.00 75.00 92 SER A CA 1
ATOM 706 C C . SER A 1 92 ? -7.565 6.957 42.754 1.00 75.00 92 SER A C 1
ATOM 708 O O . SER A 1 92 ? -6.714 6.726 43.609 1.00 75.00 92 SER A O 1
ATOM 710 N N . THR A 1 93 ? -8.546 7.837 42.953 1.00 79.38 93 THR A N 1
ATOM 711 C CA . THR A 1 93 ? -8.733 8.627 44.176 1.00 79.38 93 THR A CA 1
ATOM 712 C C . THR A 1 93 ? -9.907 8.156 45.026 1.00 79.38 93 THR A C 1
ATOM 714 O O . THR A 1 93 ? -9.999 8.531 46.196 1.00 79.38 93 THR A O 1
ATOM 717 N N . TYR A 1 94 ? -10.784 7.321 44.468 1.00 70.62 94 TYR A N 1
ATOM 718 C CA . TYR A 1 94 ? -11.970 6.820 45.143 1.00 70.62 94 TYR A CA 1
ATOM 719 C C . TYR A 1 94 ? -12.258 5.379 44.727 1.00 70.62 94 TYR A C 1
ATOM 721 O O . TYR A 1 94 ? -12.368 5.076 43.542 1.00 70.62 94 TYR A O 1
ATOM 729 N N . ASP A 1 95 ? -12.412 4.489 45.709 1.00 77.38 95 ASP A N 1
ATOM 730 C CA . ASP A 1 95 ? -12.793 3.105 45.442 1.00 77.38 95 ASP A CA 1
ATOM 731 C C . ASP A 1 95 ? -14.268 3.050 45.028 1.00 77.38 95 ASP A C 1
ATOM 733 O O . ASP A 1 95 ? -15.185 3.134 45.846 1.00 77.38 95 ASP A O 1
ATOM 737 N N . THR A 1 96 ? -14.486 2.963 43.719 1.00 76.19 96 THR A N 1
ATOM 738 C CA . THR A 1 96 ? -15.826 2.863 43.134 1.00 76.19 96 THR A CA 1
ATOM 739 C C . THR A 1 96 ? -16.400 1.445 43.213 1.00 76.19 96 THR A C 1
ATOM 741 O O . THR A 1 96 ? -17.569 1.258 42.876 1.00 76.19 96 THR A O 1
ATOM 744 N N . GLY A 1 97 ? -15.599 0.448 43.615 1.00 78.56 97 GLY A N 1
ATOM 745 C CA . GLY A 1 97 ? -15.916 -0.972 43.461 1.00 78.56 97 GLY A CA 1
ATOM 746 C C . GLY A 1 97 ? -15.849 -1.477 42.012 1.00 78.56 97 GLY A C 1
ATOM 747 O O . GLY A 1 97 ? -16.243 -2.613 41.755 1.00 78.56 97 GLY A O 1
ATOM 748 N N . TYR A 1 98 ? -15.376 -0.652 41.067 1.00 73.44 98 TYR A N 1
ATOM 749 C CA . TYR A 1 98 ? -15.201 -1.000 39.656 1.00 73.44 98 TYR A CA 1
ATOM 750 C C . TYR A 1 98 ? -13.740 -0.856 39.223 1.00 73.44 98 TYR A C 1
ATOM 752 O O . TYR A 1 98 ? -13.116 0.190 39.426 1.00 73.44 98 TYR A O 1
ATOM 760 N N . ASP A 1 99 ? -13.252 -1.870 38.512 1.00 78.75 99 ASP A N 1
ATOM 761 C CA . ASP A 1 99 ? -11.934 -1.881 37.885 1.00 78.75 99 ASP A CA 1
ATOM 762 C C . ASP A 1 99 ? -12.047 -1.898 36.357 1.00 78.75 99 ASP A C 1
ATOM 764 O O . ASP A 1 99 ? -12.943 -2.510 35.771 1.00 78.75 99 ASP A O 1
ATOM 768 N N . VAL A 1 100 ? -11.095 -1.246 35.695 1.00 77.50 100 VAL A N 1
ATOM 769 C CA . VAL A 1 100 ? -10.869 -1.365 34.256 1.00 77.50 100 VAL A CA 1
ATOM 770 C C . VAL A 1 100 ? -9.770 -2.393 34.028 1.00 77.50 100 VAL A C 1
ATOM 772 O O . VAL A 1 100 ? -8.590 -2.139 34.279 1.00 77.50 100 VAL A O 1
ATOM 775 N N . GLU A 1 101 ? -10.157 -3.547 33.494 1.00 82.25 101 GLU A N 1
ATOM 776 C CA . GLU A 1 101 ? -9.224 -4.567 33.032 1.00 82.25 101 GLU A CA 1
ATOM 777 C C . GLU A 1 101 ? -8.939 -4.396 31.534 1.00 82.25 101 GLU A C 1
ATOM 779 O O . GLU A 1 101 ? -9.819 -4.522 30.685 1.00 82.25 101 GLU A O 1
ATOM 784 N N . THR A 1 102 ? -7.682 -4.111 31.203 1.00 78.50 102 THR A N 1
ATOM 785 C CA . THR A 1 102 ? -7.172 -4.110 29.831 1.00 78.50 102 THR A CA 1
ATOM 786 C C . THR A 1 102 ? -6.356 -5.371 29.605 1.00 78.50 102 THR A C 1
ATOM 788 O O . THR A 1 102 ? -5.363 -5.610 30.293 1.00 78.50 102 THR A O 1
ATOM 791 N N . THR A 1 103 ? -6.744 -6.154 28.607 1.00 75.62 103 THR A N 1
ATOM 792 C CA . THR A 1 103 ? -5.977 -7.304 28.135 1.00 75.62 103 THR A CA 1
ATOM 793 C C . THR A 1 103 ? -5.394 -7.003 26.760 1.00 75.62 103 THR A C 1
ATOM 795 O O . THR A 1 103 ? -6.080 -6.488 25.877 1.00 75.62 103 THR A O 1
ATOM 798 N N . VAL A 1 104 ? -4.100 -7.271 26.586 1.00 71.31 104 VAL A N 1
ATOM 799 C CA . VAL A 1 104 ? -3.381 -7.097 25.321 1.00 71.31 104 VAL A CA 1
ATOM 800 C C . VAL A 1 104 ? -2.747 -8.424 24.947 1.00 71.31 104 VAL A C 1
ATOM 802 O O . VAL A 1 104 ? -1.932 -8.968 25.687 1.00 71.31 104 VAL A O 1
ATOM 805 N N . GLU A 1 105 ? -3.113 -8.935 23.782 1.00 67.12 105 GLU A N 1
ATOM 806 C CA . GLU A 1 105 ? -2.531 -10.137 23.200 1.00 67.12 105 GLU A CA 1
ATOM 807 C C . GLU A 1 105 ? -1.665 -9.718 22.005 1.00 67.12 105 GLU A C 1
ATOM 809 O O . GLU A 1 105 ? -2.164 -9.169 21.021 1.00 67.12 105 GLU A O 1
ATOM 814 N N . SER A 1 106 ? -0.348 -9.906 22.120 1.00 61.59 106 SER A N 1
ATOM 815 C CA . SER A 1 106 ? 0.605 -9.593 21.048 1.00 61.59 106 SER A CA 1
ATOM 816 C C . SER A 1 106 ? 0.595 -10.700 20.008 1.00 61.59 106 SER A C 1
ATOM 818 O O . SER A 1 106 ? 0.624 -11.863 20.382 1.00 61.59 106 SER A O 1
ATOM 820 N N . ILE A 1 107 ? 0.616 -10.356 18.722 1.00 56.38 107 ILE A N 1
ATOM 821 C CA . ILE A 1 107 ? 0.735 -11.326 17.623 1.00 56.38 107 ILE A CA 1
ATOM 822 C C . ILE A 1 107 ? 2.139 -11.980 17.674 1.00 56.38 107 ILE A C 1
ATOM 824 O O . ILE A 1 107 ? 3.093 -11.248 17.966 1.00 56.38 107 ILE A O 1
ATOM 828 N N . PRO A 1 108 ? 2.306 -13.308 17.458 1.00 54.34 108 PRO A N 1
ATOM 829 C CA . PRO A 1 108 ? 3.604 -13.968 17.610 1.00 54.34 108 PRO A CA 1
ATOM 830 C C . PRO A 1 108 ? 4.632 -13.363 16.650 1.00 54.34 108 PRO A C 1
ATOM 832 O O . PRO A 1 108 ? 4.307 -13.034 15.509 1.00 54.34 108 PRO A O 1
ATOM 835 N N . LEU A 1 109 ? 5.885 -13.241 17.098 1.00 51.41 109 LEU A N 1
ATOM 836 C CA . LEU A 1 109 ? 6.988 -12.764 16.251 1.00 51.41 109 LEU A CA 1
ATOM 837 C C . LEU A 1 109 ? 7.406 -13.802 15.198 1.00 51.41 109 LEU A C 1
ATOM 839 O O . LEU A 1 109 ? 7.980 -13.440 14.171 1.00 51.41 109 LEU A O 1
ATOM 843 N N . GLU A 1 110 ? 7.135 -15.084 15.450 1.00 50.41 110 GLU A N 1
ATOM 844 C CA . GLU A 1 110 ? 7.483 -16.172 14.542 1.00 50.41 110 GLU A CA 1
ATOM 845 C C . GLU A 1 110 ? 6.373 -16.413 13.514 1.00 50.41 110 GLU A C 1
ATOM 847 O O . GLU A 1 110 ? 5.189 -16.498 13.841 1.00 50.41 110 GLU A O 1
ATOM 852 N N . ASN A 1 111 ? 6.780 -16.512 12.244 1.00 44.50 111 ASN A N 1
ATOM 853 C CA . ASN A 1 111 ? 5.906 -16.725 11.094 1.00 44.50 111 ASN A CA 1
ATOM 854 C C . ASN A 1 111 ? 5.128 -18.043 11.220 1.00 44.50 111 ASN A C 1
ATOM 856 O O . ASN A 1 111 ? 5.565 -19.082 10.722 1.00 44.50 111 ASN A O 1
ATOM 860 N N . ILE A 1 112 ? 3.927 -18.001 11.794 1.00 45.84 112 ILE A N 1
ATOM 861 C CA . ILE A 1 112 ? 2.926 -19.024 11.501 1.00 45.84 112 ILE A CA 1
ATOM 862 C C . ILE A 1 112 ? 2.559 -18.831 10.029 1.00 45.84 112 ILE A C 1
ATOM 864 O O . ILE A 1 112 ? 2.195 -17.728 9.622 1.00 45.84 112 ILE A O 1
ATOM 868 N N . VAL A 1 113 ? 2.754 -19.883 9.231 1.00 42.59 113 VAL A N 1
ATOM 869 C CA . VAL A 1 113 ? 2.587 -19.927 7.771 1.00 42.59 113 VAL A CA 1
ATOM 870 C C . VAL A 1 113 ? 1.468 -18.991 7.295 1.00 42.59 113 VAL A C 1
ATOM 872 O O . VAL A 1 113 ? 0.283 -19.268 7.462 1.00 42.59 113 VAL A O 1
ATOM 875 N N . SER A 1 114 ? 1.861 -17.870 6.687 1.00 44.62 114 SER A N 1
ATOM 876 C CA . SER A 1 114 ? 0.939 -16.938 6.046 1.00 44.62 114 SER A CA 1
ATOM 877 C C . SER A 1 114 ? 0.534 -17.524 4.698 1.00 44.62 114 SER A C 1
ATOM 879 O O . SER A 1 114 ? 1.344 -17.588 3.770 1.00 44.62 114 SER A O 1
ATOM 881 N N . THR A 1 115 ? -0.716 -17.966 4.554 1.00 43.00 115 THR A N 1
ATOM 882 C CA . THR A 1 115 ? -1.294 -18.106 3.216 1.00 43.00 115 THR A CA 1
ATOM 883 C C . THR A 1 115 ? -1.486 -16.690 2.689 1.00 43.00 115 THR A C 1
ATOM 885 O O . THR A 1 115 ? -2.377 -15.979 3.162 1.00 43.00 115 THR A O 1
ATOM 888 N N . ARG A 1 116 ? -0.621 -16.252 1.765 1.00 55.41 116 ARG A N 1
ATOM 889 C CA . ARG A 1 116 ? -0.739 -14.941 1.113 1.00 55.41 116 ARG A CA 1
ATOM 890 C C . ARG A 1 116 ? -2.185 -14.718 0.688 1.00 55.41 116 ARG A C 1
ATOM 892 O O . ARG A 1 116 ? -2.777 -15.556 0.010 1.00 55.41 116 ARG A O 1
ATOM 899 N N . ALA A 1 117 ? -2.765 -13.600 1.111 1.00 62.34 117 ALA A N 1
ATOM 900 C CA . ALA A 1 117 ? -4.087 -13.225 0.640 1.00 62.34 117 ALA A CA 1
ATOM 901 C C . ALA A 1 117 ? -3.958 -12.572 -0.734 1.00 62.34 117 ALA A C 1
ATOM 903 O O . ALA A 1 117 ? -3.056 -11.759 -0.958 1.00 62.34 117 ALA A O 1
ATOM 904 N N . ASN A 1 118 ? -4.890 -12.884 -1.633 1.00 69.69 118 ASN A N 1
ATOM 905 C CA . ASN A 1 118 ? -4.983 -12.188 -2.909 1.00 69.69 118 ASN A CA 1
ATOM 906 C C . ASN A 1 118 ? -5.203 -10.694 -2.647 1.00 69.69 118 ASN A C 1
ATOM 908 O O . ASN A 1 118 ? -6.112 -10.309 -1.905 1.00 69.69 118 ASN A O 1
ATOM 912 N N . LEU A 1 119 ? -4.395 -9.843 -3.282 1.00 78.12 119 LEU A N 1
ATOM 913 C CA . LEU A 1 119 ? -4.685 -8.416 -3.350 1.00 78.12 119 LEU A CA 1
ATOM 914 C C . LEU A 1 119 ? -5.891 -8.252 -4.281 1.00 78.12 119 LEU A C 1
ATOM 916 O O . LEU A 1 119 ? -5.707 -8.115 -5.478 1.00 78.12 119 LEU A O 1
ATOM 920 N N . GLY A 1 120 ? -7.120 -8.353 -3.778 1.00 83.00 120 GLY A N 1
ATOM 921 C CA . GLY A 1 120 ? -8.322 -8.370 -4.616 1.00 83.00 120 GLY A CA 1
ATOM 922 C C . GLY A 1 120 ? -8.907 -6.981 -4.880 1.00 83.00 120 GLY A C 1
ATOM 923 O O . GLY A 1 120 ? -9.155 -6.243 -3.932 1.00 83.00 120 GLY A O 1
ATOM 924 N N . ASN A 1 121 ? -9.210 -6.649 -6.140 1.00 89.00 121 ASN A N 1
ATOM 925 C CA . ASN A 1 121 ? -9.920 -5.417 -6.537 1.00 89.00 121 ASN A CA 1
ATOM 926 C C . ASN A 1 121 ? -9.259 -4.099 -6.082 1.00 89.00 121 ASN A C 1
ATOM 928 O O . ASN A 1 121 ? -9.952 -3.119 -5.803 1.00 89.00 121 ASN A O 1
ATOM 932 N N . VAL A 1 122 ? -7.929 -4.051 -6.029 1.00 92.19 122 VAL A N 1
ATOM 933 C CA . VAL A 1 122 ? -7.160 -2.878 -5.587 1.00 92.19 122 VAL A CA 1
ATOM 934 C C . VAL A 1 122 ? -6.341 -2.326 -6.745 1.00 92.19 122 VAL A C 1
ATOM 936 O O . VAL A 1 122 ? -5.872 -3.069 -7.606 1.00 92.19 122 VAL A O 1
ATOM 939 N N . GLN A 1 123 ? -6.158 -1.006 -6.762 1.00 95.44 123 GLN A N 1
ATOM 940 C CA . GLN A 1 123 ? -5.203 -0.357 -7.648 1.00 95.44 123 GLN A CA 1
ATOM 941 C C . GLN A 1 123 ? -3.901 -0.045 -6.912 1.00 95.44 123 GLN A C 1
ATOM 943 O O . GLN A 1 123 ? -3.893 0.397 -5.759 1.00 95.44 123 GLN A O 1
ATOM 948 N N . PHE A 1 124 ? -2.785 -0.268 -7.592 1.00 95.62 124 PHE A N 1
ATOM 949 C CA . PHE A 1 124 ? -1.450 0.043 -7.103 1.00 95.62 124 PHE A CA 1
ATOM 950 C C . PHE A 1 124 ? -0.634 0.692 -8.215 1.00 95.62 124 PHE A C 1
ATOM 952 O O . PHE A 1 124 ? -0.839 0.408 -9.396 1.00 95.62 124 PHE A O 1
ATOM 959 N N . ARG A 1 125 ? 0.275 1.592 -7.846 1.00 96.25 125 ARG A N 1
ATOM 960 C CA . ARG A 1 125 ? 1.199 2.214 -8.793 1.00 96.25 125 ARG A CA 1
ATOM 961 C C . ARG A 1 125 ? 2.556 1.551 -8.681 1.00 96.25 125 ARG A C 1
ATOM 963 O O . ARG A 1 125 ? 3.003 1.249 -7.578 1.00 96.25 125 ARG A O 1
ATOM 970 N N . VAL A 1 126 ? 3.201 1.378 -9.826 1.00 95.88 126 VAL A N 1
ATOM 971 C CA . VAL A 1 126 ? 4.586 0.938 -9.941 1.00 95.88 126 VAL A CA 1
ATOM 972 C C . VAL A 1 126 ? 5.402 2.052 -10.571 1.00 95.88 126 VAL A C 1
ATOM 974 O O . VAL A 1 126 ? 4.950 2.714 -11.507 1.00 95.88 126 VAL A O 1
ATOM 977 N N . VAL A 1 127 ? 6.586 2.284 -10.019 1.00 95.50 127 VAL A N 1
ATOM 978 C CA . VAL A 1 127 ? 7.566 3.256 -10.500 1.00 95.50 127 VAL A CA 1
ATOM 979 C C . VAL A 1 127 ? 8.890 2.528 -10.690 1.00 95.50 127 VAL A C 1
ATOM 981 O O . VAL A 1 127 ? 9.319 1.801 -9.794 1.00 95.50 127 VAL A O 1
ATOM 984 N N . ALA A 1 128 ? 9.510 2.700 -11.853 1.00 95.44 128 ALA A N 1
ATOM 985 C CA . ALA A 1 128 ? 10.800 2.111 -12.185 1.00 95.44 128 ALA A CA 1
ATOM 986 C C . ALA A 1 128 ? 11.905 3.168 -12.138 1.00 95.44 128 ALA A C 1
ATOM 988 O O . ALA A 1 128 ? 11.733 4.280 -12.644 1.00 95.44 128 ALA A O 1
ATOM 989 N N . TYR A 1 129 ? 13.053 2.782 -11.587 1.00 94.25 129 TYR A N 1
ATOM 990 C CA . TYR A 1 129 ? 14.277 3.575 -11.547 1.00 94.25 129 TYR A CA 1
ATOM 991 C C . TYR A 1 129 ? 15.429 2.782 -12.170 1.00 94.25 129 TYR A C 1
ATOM 993 O O . TYR A 1 129 ? 15.516 1.582 -11.938 1.00 94.25 129 TYR A O 1
ATOM 1001 N N . ARG A 1 130 ? 16.314 3.417 -12.947 1.00 92.06 130 ARG A N 1
ATOM 1002 C CA . ARG A 1 130 ? 17.4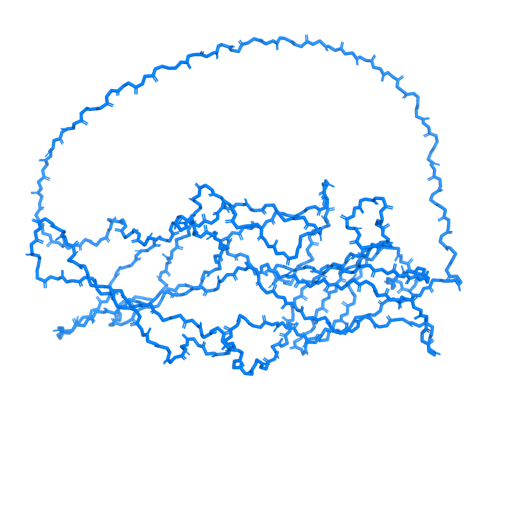55 2.767 -13.639 1.00 92.06 130 ARG A CA 1
ATOM 1003 C C . ARG A 1 130 ? 18.608 2.355 -12.711 1.00 92.06 130 ARG A C 1
ATOM 1005 O O . ARG A 1 130 ? 19.613 1.830 -13.178 1.00 92.06 130 ARG A O 1
ATOM 1012 N N . THR A 1 131 ? 18.502 2.648 -11.419 1.00 85.94 131 THR A N 1
ATOM 1013 C CA . THR A 1 131 ? 19.513 2.345 -10.399 1.00 85.94 131 THR A CA 1
ATOM 1014 C C . THR A 1 131 ? 18.828 1.834 -9.127 1.00 85.94 131 THR A C 1
ATOM 1016 O O . THR A 1 131 ? 17.603 1.689 -9.081 1.00 85.94 131 THR A O 1
ATOM 1019 N N . ASP A 1 132 ? 19.602 1.530 -8.089 1.00 75.38 132 ASP A N 1
ATOM 1020 C CA . ASP A 1 132 ? 19.120 1.271 -6.726 1.00 75.38 132 ASP A CA 1
ATOM 1021 C C . ASP A 1 132 ? 18.559 2.532 -6.038 1.00 75.38 132 ASP A C 1
ATOM 1023 O O . ASP A 1 132 ? 17.712 2.445 -5.145 1.00 75.38 132 ASP A O 1
ATOM 1027 N N . ALA A 1 133 ? 18.939 3.724 -6.496 1.00 78.62 133 ALA A N 1
ATOM 1028 C CA . ALA A 1 133 ? 18.451 4.987 -5.963 1.00 78.62 133 ALA A CA 1
ATOM 1029 C C . ALA A 1 133 ? 17.109 5.416 -6.592 1.00 78.62 133 ALA A C 1
ATOM 1031 O O . ALA A 1 133 ? 16.972 5.604 -7.801 1.00 78.62 133 ALA A O 1
ATOM 1032 N N . SER A 1 134 ? 16.105 5.645 -5.740 1.00 81.88 134 SER A N 1
ATOM 1033 C CA . SER A 1 134 ? 14.800 6.187 -6.144 1.00 81.88 134 SER A CA 1
ATOM 1034 C C . SER A 1 134 ? 14.811 7.715 -6.153 1.00 81.88 134 SER A C 1
ATOM 1036 O O . SER A 1 134 ? 14.353 8.350 -5.203 1.00 81.88 134 SER A O 1
ATOM 1038 N N . SER A 1 135 ? 15.359 8.297 -7.220 1.00 83.44 135 SER A N 1
ATOM 1039 C CA . SER A 1 135 ? 15.489 9.746 -7.424 1.00 83.44 135 SER A CA 1
ATOM 1040 C C . SER A 1 135 ? 14.937 10.193 -8.784 1.00 83.44 135 SER A C 1
ATOM 1042 O O . SER A 1 135 ? 14.568 9.368 -9.622 1.00 83.44 135 SER A O 1
ATOM 1044 N N . ALA A 1 136 ? 14.896 11.513 -9.010 1.00 82.81 136 ALA A N 1
ATOM 1045 C CA . ALA A 1 136 ? 14.421 12.086 -10.272 1.00 82.81 136 ALA A CA 1
ATOM 1046 C C . ALA A 1 136 ? 15.317 11.688 -11.442 1.00 82.81 136 ALA A C 1
ATOM 1048 O O . ALA A 1 136 ? 14.823 11.232 -12.469 1.00 82.81 136 ALA A O 1
ATOM 1049 N N . ASP A 1 137 ? 16.627 11.772 -11.232 1.00 85.06 137 ASP A N 1
ATOM 1050 C CA . ASP A 1 137 ? 17.650 11.523 -12.250 1.00 85.06 137 ASP A CA 1
ATOM 1051 C C . ASP A 1 137 ? 17.681 10.067 -12.727 1.00 85.06 137 ASP A C 1
ATOM 1053 O O . ASP A 1 137 ? 18.248 9.747 -13.771 1.00 85.06 137 ASP A O 1
ATOM 1057 N N . HIS A 1 138 ? 17.080 9.161 -11.957 1.00 90.12 138 HIS A N 1
ATOM 1058 C CA . HIS A 1 138 ? 17.028 7.740 -12.277 1.00 90.12 138 HIS A CA 1
ATOM 1059 C C . HIS A 1 138 ? 15.635 7.268 -12.671 1.00 90.12 138 HIS A C 1
ATOM 1061 O O . HIS A 1 138 ? 15.482 6.090 -12.986 1.00 90.12 138 HIS A O 1
ATOM 1067 N N . TYR A 1 139 ? 14.629 8.143 -12.676 1.00 92.06 139 TYR A N 1
ATOM 1068 C CA . TYR A 1 139 ? 13.273 7.782 -13.068 1.00 92.06 139 TYR A CA 1
ATOM 1069 C C . TYR A 1 139 ? 13.237 7.237 -14.501 1.00 92.06 139 TYR A C 1
ATOM 1071 O O . TYR A 1 139 ? 13.724 7.858 -15.444 1.00 92.06 139 TYR A O 1
ATOM 1079 N N . ALA A 1 140 ? 12.645 6.056 -14.662 1.00 93.25 140 ALA A N 1
ATOM 1080 C CA . ALA A 1 140 ? 12.521 5.381 -15.948 1.00 93.25 140 ALA A CA 1
ATOM 1081 C C . ALA A 1 140 ? 11.079 5.303 -16.451 1.00 93.25 140 ALA A C 1
ATOM 1083 O O . ALA A 1 140 ? 10.858 5.210 -17.656 1.00 93.25 140 ALA A O 1
ATOM 1084 N N . GLY A 1 141 ? 10.104 5.308 -15.541 1.00 94.12 141 GLY A N 1
ATOM 1085 C CA . GLY A 1 141 ? 8.704 5.193 -15.911 1.00 94.12 141 GLY A CA 1
ATOM 1086 C C . GLY A 1 141 ? 7.777 4.837 -14.756 1.00 94.12 141 GLY A C 1
ATOM 1087 O O . GLY A 1 141 ? 8.208 4.518 -13.648 1.00 94.12 141 GLY A O 1
ATOM 1088 N N . THR A 1 142 ? 6.478 4.857 -15.034 1.00 95.94 142 THR A N 1
ATOM 1089 C CA . THR A 1 142 ? 5.423 4.452 -14.108 1.00 95.94 142 THR A CA 1
ATOM 1090 C C . THR A 1 142 ? 4.272 3.782 -14.842 1.00 95.94 142 THR A C 1
ATOM 1092 O O . THR A 1 142 ? 4.035 4.060 -16.012 1.00 95.94 142 THR A O 1
ATOM 1095 N N . ALA A 1 143 ? 3.504 2.963 -14.132 1.00 96.31 143 ALA A N 1
ATOM 1096 C CA . ALA A 1 143 ? 2.178 2.535 -14.552 1.00 96.31 143 ALA A CA 1
ATOM 1097 C C . ALA A 1 143 ? 1.305 2.212 -13.333 1.00 96.31 143 ALA A C 1
ATOM 1099 O O . ALA A 1 143 ? 1.810 1.909 -12.249 1.00 96.31 143 ALA A O 1
ATOM 1100 N N . VAL A 1 144 ? -0.017 2.280 -13.499 1.00 96.50 144 VAL A N 1
ATOM 1101 C CA . VAL A 1 144 ? -0.980 1.806 -12.498 1.00 96.50 144 VAL A CA 1
ATOM 1102 C C . VAL A 1 144 ? -1.541 0.474 -12.956 1.00 96.50 144 VAL A C 1
ATOM 1104 O O . VAL A 1 144 ? -1.905 0.305 -14.117 1.00 96.50 144 VAL A O 1
ATOM 1107 N N . TYR A 1 145 ? -1.654 -0.451 -12.014 1.00 94.50 145 TYR A N 1
ATOM 1108 C CA . TYR A 1 145 ? -2.246 -1.760 -12.220 1.00 94.50 145 TYR A CA 1
ATOM 1109 C C . TYR A 1 145 ? -3.435 -1.936 -11.295 1.00 94.50 145 TYR A C 1
ATOM 1111 O O . TYR A 1 145 ? -3.453 -1.435 -10.170 1.00 94.50 145 TYR A O 1
ATOM 1119 N N . LYS A 1 146 ? -4.439 -2.658 -11.783 1.00 92.94 146 LYS A N 1
ATOM 1120 C CA . LYS A 1 146 ? -5.612 -3.065 -11.026 1.00 92.94 146 LYS A CA 1
ATOM 1121 C C . LYS A 1 146 ? -5.630 -4.577 -10.927 1.00 92.94 146 LYS A C 1
ATOM 1123 O O . LYS A 1 146 ? -5.588 -5.257 -11.949 1.00 92.94 146 LYS A O 1
ATOM 1128 N N . THR A 1 147 ? -5.753 -5.095 -9.717 1.00 90.44 147 THR A N 1
ATOM 1129 C CA . THR A 1 147 ? -6.010 -6.515 -9.513 1.00 90.44 147 THR A CA 1
ATOM 1130 C C . THR A 1 147 ? -7.497 -6.837 -9.633 1.00 90.44 147 THR A C 1
ATOM 1132 O O . THR A 1 147 ? -8.355 -6.034 -9.258 1.00 90.44 147 THR A O 1
ATOM 1135 N N . ASN A 1 148 ? -7.834 -8.018 -10.148 1.00 84.19 148 ASN A N 1
ATOM 1136 C CA . ASN A 1 148 ? -9.191 -8.565 -10.066 1.00 84.19 148 ASN A CA 1
ATOM 1137 C C . ASN A 1 148 ? -9.434 -9.249 -8.702 1.00 84.19 148 ASN A C 1
ATOM 1139 O O . ASN A 1 148 ? -8.570 -9.229 -7.827 1.00 84.19 148 ASN A O 1
ATOM 1143 N N . GLY A 1 149 ? -10.602 -9.871 -8.501 1.00 77.62 149 GLY A N 1
ATOM 1144 C CA . GLY A 1 149 ? -10.921 -10.591 -7.257 1.00 77.62 149 GLY A CA 1
ATOM 1145 C C . GLY A 1 149 ? -9.998 -11.781 -6.946 1.00 77.62 149 GLY A C 1
ATOM 1146 O O . GLY A 1 149 ? -9.880 -12.174 -5.789 1.00 77.62 149 GLY A O 1
ATOM 1147 N N . SER A 1 150 ? -9.306 -12.316 -7.954 1.00 75.38 150 SER A N 1
ATOM 1148 C CA . SER A 1 150 ? -8.342 -13.418 -7.838 1.00 75.38 150 SER A CA 1
ATOM 1149 C C . SER A 1 150 ? -6.892 -12.941 -7.694 1.00 75.38 150 SER A C 1
ATOM 1151 O O . SER A 1 150 ? -5.995 -13.773 -7.662 1.00 75.38 150 SER A O 1
ATOM 1153 N N . GLY A 1 151 ? -6.643 -11.628 -7.617 1.00 73.19 151 GLY A N 1
ATOM 1154 C CA . GLY A 1 151 ? -5.296 -11.063 -7.478 1.00 73.19 151 GLY A CA 1
ATOM 1155 C C . GLY A 1 151 ? -4.530 -10.863 -8.791 1.00 73.19 151 GLY A C 1
ATOM 1156 O O . GLY A 1 151 ? -3.423 -10.335 -8.763 1.00 73.19 151 GLY A O 1
ATOM 1157 N N . VAL A 1 152 ? -5.113 -11.205 -9.946 1.00 80.94 152 VAL A N 1
ATOM 1158 C CA . VAL A 1 152 ? -4.463 -11.017 -11.255 1.00 80.94 152 VAL A CA 1
ATOM 1159 C C . VAL A 1 152 ? -4.458 -9.536 -11.615 1.00 80.94 152 VAL A C 1
ATOM 1161 O O . VAL A 1 152 ? -5.523 -8.913 -11.658 1.00 80.94 152 VAL A O 1
ATOM 1164 N N . ALA A 1 153 ? -3.274 -8.980 -11.868 1.00 87.12 153 ALA A N 1
ATOM 1165 C CA . ALA A 1 153 ? -3.076 -7.575 -12.196 1.00 87.12 153 ALA A CA 1
ATOM 1166 C C . ALA A 1 153 ? -3.202 -7.314 -13.704 1.00 87.12 153 ALA A C 1
ATOM 1168 O O . ALA A 1 153 ? -2.650 -8.042 -14.520 1.00 87.12 153 ALA A O 1
ATOM 1169 N N . ALA A 1 154 ? -3.893 -6.235 -14.064 1.00 89.56 154 ALA A N 1
ATOM 1170 C CA . ALA A 1 154 ? -3.951 -5.705 -15.420 1.00 89.56 154 ALA A CA 1
ATOM 1171 C C . ALA A 1 154 ? -3.658 -4.203 -15.403 1.00 89.56 154 ALA A C 1
ATOM 1173 O O . ALA A 1 154 ? -4.006 -3.507 -14.444 1.00 89.56 154 ALA A O 1
ATOM 1174 N N . ILE A 1 155 ? -3.012 -3.703 -16.454 1.00 92.12 155 ILE A N 1
ATOM 1175 C CA . ILE A 1 155 ? -2.671 -2.286 -16.557 1.00 92.12 155 ILE A CA 1
ATOM 1176 C C . ILE A 1 155 ? -3.934 -1.423 -16.648 1.00 92.12 155 ILE A C 1
ATOM 1178 O O . ILE A 1 155 ? -4.903 -1.764 -17.330 1.00 92.12 155 ILE A O 1
ATOM 1182 N N . VAL A 1 156 ? -3.936 -0.287 -15.957 1.00 93.88 156 VAL A N 1
ATOM 1183 C CA . VAL A 1 156 ? -4.994 0.717 -16.070 1.00 93.88 156 VAL A CA 1
ATOM 1184 C C . VAL A 1 156 ? -4.661 1.626 -17.248 1.00 93.88 156 VAL A C 1
ATOM 1186 O O . VAL A 1 156 ? -3.606 2.265 -17.278 1.00 93.88 156 VAL A O 1
ATOM 1189 N N . ALA A 1 157 ? -5.564 1.690 -18.226 1.00 90.19 157 ALA A N 1
ATOM 1190 C CA . ALA A 1 157 ? -5.364 2.469 -19.444 1.00 90.19 157 ALA A CA 1
ATOM 1191 C C . ALA A 1 157 ? -4.988 3.931 -19.144 1.00 90.19 157 ALA A C 1
ATOM 1193 O O . ALA A 1 157 ? -5.533 4.546 -18.226 1.00 90.19 157 ALA A O 1
ATOM 1194 N N . LYS A 1 158 ? -4.086 4.494 -19.959 1.00 90.19 158 LYS A N 1
ATOM 1195 C CA . LYS A 1 158 ? -3.611 5.891 -19.875 1.00 90.19 158 LYS A CA 1
ATOM 1196 C C . LYS A 1 158 ? -2.853 6.256 -18.590 1.00 90.19 158 LYS A C 1
ATOM 1198 O O . LYS A 1 158 ? -2.697 7.434 -18.291 1.00 90.19 158 LYS A O 1
ATOM 1203 N N . THR A 1 159 ? -2.380 5.271 -17.826 1.00 93.19 159 THR A N 1
ATOM 1204 C CA . THR A 1 159 ? -1.572 5.521 -16.616 1.00 93.19 159 THR A CA 1
ATOM 1205 C C . THR A 1 159 ? -0.088 5.208 -16.788 1.00 93.19 159 THR A C 1
ATOM 1207 O O . THR A 1 159 ? 0.699 5.518 -15.894 1.00 93.19 159 THR A O 1
ATOM 1210 N N . ALA A 1 160 ? 0.271 4.582 -17.910 1.00 94.06 160 ALA A N 1
ATOM 1211 C CA . ALA A 1 160 ? 1.613 4.125 -18.220 1.00 94.06 160 ALA A CA 1
ATOM 1212 C C . ALA A 1 160 ? 2.461 5.227 -18.855 1.00 94.06 160 ALA A C 1
ATOM 1214 O O . ALA A 1 160 ? 1.980 5.995 -19.689 1.00 94.06 160 ALA A O 1
ATOM 1215 N N . THR A 1 161 ? 3.734 5.293 -18.491 1.00 93.44 161 THR A N 1
ATOM 1216 C CA . THR A 1 161 ? 4.725 6.176 -19.108 1.00 93.44 161 THR A CA 1
ATOM 1217 C C . THR A 1 161 ? 6.120 5.557 -18.947 1.00 93.44 161 THR A C 1
ATOM 1219 O O . THR A 1 161 ? 6.484 5.245 -17.814 1.00 93.44 161 THR A O 1
ATOM 1222 N N . PRO A 1 162 ? 6.916 5.387 -20.019 1.00 93.75 162 PRO A N 1
ATOM 1223 C CA . PR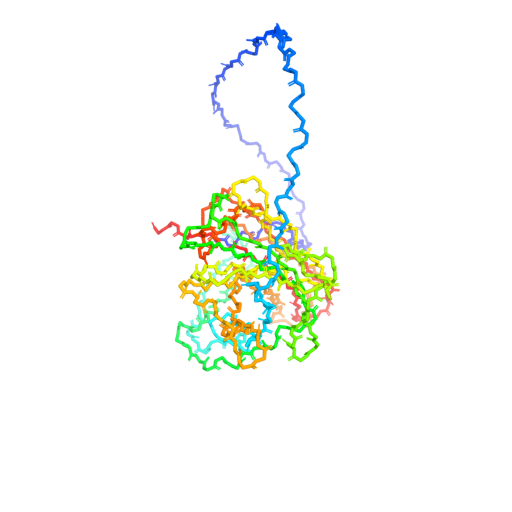O A 1 162 ? 6.513 5.524 -21.418 1.00 93.75 162 PRO A CA 1
ATOM 1224 C C . PRO A 1 162 ? 5.555 4.394 -21.837 1.00 93.75 162 PRO A C 1
ATOM 1226 O O . PRO A 1 162 ? 5.457 3.361 -21.176 1.00 93.75 162 PRO A O 1
ATOM 1229 N N . VAL A 1 163 ? 4.797 4.619 -22.906 1.00 92.81 163 VAL A N 1
ATOM 1230 C CA . VAL A 1 163 ? 3.740 3.714 -23.374 1.00 92.81 163 VAL A CA 1
ATOM 1231 C C . VAL A 1 163 ? 3.946 3.415 -24.855 1.00 92.81 163 VAL A C 1
ATOM 1233 O O . VAL A 1 163 ? 4.312 4.323 -25.596 1.00 92.81 163 VAL A O 1
ATOM 1236 N N . ASN A 1 164 ? 3.735 2.168 -25.279 1.00 88.31 164 ASN A N 1
ATOM 1237 C CA . ASN A 1 164 ? 3.745 1.830 -26.706 1.00 88.31 164 ASN A CA 1
ATOM 1238 C C . ASN A 1 164 ? 2.402 2.157 -27.377 1.00 88.31 164 ASN A C 1
ATOM 1240 O O . ASN A 1 164 ? 1.404 2.468 -26.720 1.00 88.31 164 ASN A O 1
ATOM 1244 N N . SER A 1 165 ? 2.354 2.008 -28.699 1.00 86.19 165 SER A N 1
ATOM 1245 C CA . SER A 1 165 ? 1.126 2.136 -29.501 1.00 86.19 165 SER A CA 1
ATOM 1246 C C . SER A 1 165 ? -0.054 1.259 -29.033 1.00 86.19 165 SER A C 1
ATOM 1248 O O . SER A 1 165 ? -1.210 1.634 -29.237 1.00 86.19 165 SER A O 1
ATOM 1250 N N . ALA A 1 166 ? 0.204 0.135 -28.354 1.00 85.75 166 ALA A N 1
ATOM 1251 C CA . ALA A 1 166 ? -0.815 -0.753 -27.784 1.00 85.75 166 ALA A CA 1
ATOM 1252 C C . ALA A 1 166 ? -1.286 -0.347 -26.370 1.00 85.75 166 ALA A C 1
ATOM 1254 O O . ALA A 1 166 ? -2.145 -1.012 -25.788 1.00 85.75 166 ALA A O 1
ATOM 1255 N N . GLY A 1 167 ? -0.751 0.733 -25.791 1.00 86.12 167 GLY A N 1
ATOM 1256 C CA . GLY A 1 167 ? -1.109 1.181 -24.444 1.00 86.12 167 GLY A CA 1
ATOM 1257 C C . GLY A 1 167 ? -0.396 0.430 -23.311 1.00 86.12 167 GLY A C 1
ATOM 1258 O O . GLY A 1 167 ? -0.758 0.614 -22.147 1.00 86.12 167 GLY A O 1
ATOM 1259 N N . GLN A 1 168 ? 0.593 -0.412 -23.622 1.00 89.12 168 GLN A N 1
ATOM 1260 C CA . GLN A 1 168 ? 1.371 -1.172 -22.643 1.00 89.12 168 GLN A CA 1
ATOM 1261 C C . GLN A 1 168 ? 2.514 -0.324 -22.084 1.00 89.12 168 GLN A C 1
ATOM 1263 O O . GLN A 1 168 ? 3.115 0.486 -22.794 1.00 89.12 168 GLN A O 1
ATOM 1268 N N . TRP A 1 169 ? 2.837 -0.531 -20.807 1.00 94.69 169 TRP A N 1
ATOM 1269 C CA . TRP A 1 169 ? 4.022 0.072 -20.206 1.00 94.69 169 TRP A CA 1
ATOM 1270 C C . TRP A 1 169 ? 5.274 -0.567 -20.792 1.00 94.69 169 TRP A C 1
ATOM 1272 O O . TRP A 1 169 ? 5.363 -1.791 -20.837 1.00 94.69 169 TRP A O 1
ATOM 1282 N N . ILE A 1 170 ? 6.228 0.250 -21.225 1.00 94.38 170 ILE A N 1
ATOM 1283 C CA . ILE A 1 170 ? 7.456 -0.225 -21.856 1.00 94.38 170 ILE A CA 1
ATOM 1284 C C . ILE A 1 170 ? 8.689 0.349 -21.163 1.00 94.38 170 ILE A C 1
ATOM 1286 O O . ILE A 1 170 ? 8.687 1.504 -20.746 1.00 94.38 170 ILE A O 1
ATOM 1290 N N . LEU A 1 171 ? 9.761 -0.436 -21.063 1.00 94.50 171 LEU A N 1
ATOM 1291 C CA . LEU A 1 171 ? 11.072 0.017 -20.583 1.00 94.50 171 LEU A CA 1
ATOM 1292 C C . LEU A 1 171 ? 12.179 -0.519 -21.497 1.00 94.50 171 LEU A C 1
ATOM 1294 O O . LEU A 1 171 ? 12.040 -1.588 -22.083 1.00 94.50 171 LEU A O 1
ATOM 1298 N N . GLY A 1 172 ? 13.291 0.207 -21.618 1.00 91.56 172 GLY A N 1
ATOM 1299 C CA . GLY A 1 172 ? 14.465 -0.300 -22.334 1.00 91.56 172 GLY A CA 1
ATOM 1300 C C . GLY A 1 172 ? 15.169 -1.413 -21.542 1.00 91.56 172 GLY A C 1
ATOM 1301 O O . GLY A 1 172 ? 15.010 -1.471 -20.320 1.00 91.56 172 GLY A O 1
ATOM 1302 N N . PRO A 1 173 ? 15.981 -2.271 -22.182 1.00 90.50 173 PRO A N 1
ATOM 1303 C CA . PRO A 1 173 ? 16.757 -3.290 -21.486 1.00 90.50 173 PRO A CA 1
ATOM 1304 C C . PRO A 1 173 ? 17.710 -2.654 -20.473 1.00 90.50 173 PRO A C 1
ATOM 1306 O O . PRO A 1 173 ? 18.333 -1.627 -20.751 1.00 90.50 173 PRO A O 1
ATOM 1309 N N . GLY A 1 174 ? 17.840 -3.272 -19.304 1.00 91.62 174 GLY A N 1
ATOM 1310 C CA . GLY A 1 174 ? 18.709 -2.767 -18.245 1.00 91.62 174 GLY A CA 1
ATOM 1311 C C . GLY A 1 174 ? 18.336 -3.281 -16.863 1.00 91.62 174 GLY A C 1
ATOM 1312 O O . GLY A 1 174 ? 17.403 -4.063 -16.704 1.00 91.62 174 GLY A O 1
ATOM 1313 N N . THR A 1 175 ? 19.074 -2.828 -15.855 1.00 94.00 175 THR A N 1
ATOM 1314 C CA . THR A 1 175 ? 18.803 -3.150 -14.452 1.00 94.00 175 THR A CA 1
ATOM 1315 C C . THR A 1 175 ? 17.980 -2.038 -13.820 1.00 94.00 175 THR A C 1
ATOM 1317 O O . THR A 1 175 ? 18.308 -0.863 -13.970 1.00 94.00 175 THR A O 1
ATOM 1320 N N . TYR A 1 176 ? 16.924 -2.409 -13.101 1.00 95.00 176 TYR A N 1
ATOM 1321 C CA . TYR A 1 176 ? 15.976 -1.474 -12.518 1.00 95.00 176 TYR A CA 1
ATOM 1322 C C . TYR A 1 176 ? 15.662 -1.783 -11.059 1.00 95.00 176 TYR A C 1
ATOM 1324 O O . TYR A 1 176 ? 15.703 -2.930 -10.605 1.00 95.00 176 TYR A O 1
ATOM 1332 N N . THR A 1 177 ? 15.251 -0.737 -10.353 1.00 94.62 177 THR A N 1
ATOM 1333 C CA . THR A 1 177 ? 14.514 -0.837 -9.099 1.00 94.62 177 THR A CA 1
ATOM 1334 C C . THR A 1 177 ? 13.053 -0.504 -9.334 1.00 94.62 177 THR A C 1
ATOM 1336 O O . THR A 1 177 ? 12.728 0.573 -9.831 1.00 94.62 177 THR A O 1
ATOM 1339 N N . PHE A 1 178 ? 12.165 -1.405 -8.930 1.00 95.00 178 PHE A N 1
ATOM 1340 C CA . PHE A 1 178 ? 10.723 -1.207 -8.961 1.00 95.00 178 PHE A CA 1
ATOM 1341 C C . PHE A 1 178 ? 10.202 -0.912 -7.558 1.00 95.00 178 PHE A C 1
ATOM 1343 O O . PHE A 1 178 ? 10.390 -1.698 -6.627 1.00 95.00 178 PHE A O 1
ATOM 1350 N N . VAL A 1 179 ? 9.504 0.211 -7.423 1.00 95.19 179 VAL A N 1
ATOM 1351 C CA . VAL A 1 179 ? 8.794 0.608 -6.208 1.00 95.19 179 VAL A CA 1
ATOM 1352 C C . VAL A 1 179 ? 7.300 0.541 -6.489 1.00 95.19 179 VAL A C 1
ATOM 1354 O O . VAL A 1 179 ? 6.787 1.259 -7.347 1.00 95.19 179 VAL A O 1
ATOM 1357 N N . CYS A 1 180 ? 6.599 -0.323 -5.764 1.00 94.62 180 CYS A N 1
ATOM 1358 C CA . CYS A 1 180 ? 5.155 -0.484 -5.844 1.00 94.62 180 CYS A CA 1
ATOM 1359 C C . CYS A 1 180 ? 4.510 0.056 -4.569 1.00 94.62 180 CYS A C 1
ATOM 1361 O O . CYS A 1 180 ? 4.948 -0.273 -3.466 1.00 94.62 180 CYS A O 1
ATOM 1363 N N . TYR A 1 181 ? 3.431 0.823 -4.705 1.00 95.44 181 TYR A N 1
ATOM 1364 C CA . TYR A 1 181 ? 2.670 1.309 -3.557 1.00 95.44 181 TYR A CA 1
ATOM 1365 C C . TYR A 1 181 ? 1.164 1.343 -3.818 1.00 95.44 181 TYR A C 1
ATOM 1367 O O . TYR A 1 181 ? 0.699 1.513 -4.950 1.00 95.44 181 TYR A O 1
ATOM 1375 N N . SER A 1 182 ? 0.388 1.175 -2.750 1.00 95.00 182 SER A N 1
ATOM 1376 C CA . SER A 1 182 ? -1.075 1.217 -2.773 1.00 95.00 182 SER A CA 1
ATOM 1377 C C . SER A 1 182 ? -1.631 1.758 -1.460 1.00 95.00 182 SER A C 1
ATOM 1379 O O . SER A 1 182 ? -0.987 1.662 -0.422 1.00 95.00 182 SER A O 1
ATOM 1381 N N . TYR A 1 183 ? -2.856 2.279 -1.513 1.00 93.81 183 TYR A N 1
ATOM 1382 C CA . TYR A 1 183 ? -3.657 2.651 -0.342 1.00 93.81 183 TYR A CA 1
ATOM 1383 C C . TYR A 1 183 ? -4.769 1.627 -0.041 1.00 93.81 183 TYR A C 1
ATOM 1385 O O . TYR A 1 183 ? -5.654 1.899 0.771 1.00 93.81 183 TYR A O 1
ATOM 1393 N N . GLY A 1 184 ? -4.762 0.474 -0.727 1.00 91.00 184 GLY A N 1
ATOM 1394 C CA . GLY A 1 184 ? -5.770 -0.585 -0.588 1.00 91.00 184 GLY A CA 1
ATOM 1395 C C . GLY A 1 184 ? -7.151 -0.210 -1.114 1.00 91.00 184 GLY A C 1
ATOM 1396 O O . GLY A 1 184 ? -8.154 -0.760 -0.667 1.00 91.00 184 GLY A O 1
ATOM 1397 N N . LEU A 1 185 ? -7.209 0.737 -2.050 1.00 93.38 185 LEU A N 1
ATOM 1398 C CA . LEU A 1 185 ? -8.439 1.236 -2.656 1.00 93.38 185 LEU A CA 1
ATOM 1399 C C . LEU A 1 185 ? -8.510 0.841 -4.133 1.00 93.38 185 LEU A C 1
ATOM 1401 O O . LEU A 1 185 ? -7.490 0.686 -4.806 1.00 93.38 185 LEU A O 1
ATOM 1405 N N . ASN A 1 186 ? -9.725 0.761 -4.675 1.00 94.44 186 ASN A N 1
ATOM 1406 C CA . ASN A 1 186 ? -9.956 0.653 -6.119 1.00 94.44 186 ASN A CA 1
ATOM 1407 C C . ASN A 1 186 ? -9.875 2.036 -6.798 1.00 94.44 186 ASN A C 1
ATOM 1409 O O . ASN A 1 186 ? -10.769 2.448 -7.533 1.00 94.44 186 ASN A O 1
ATOM 1413 N N . SER A 1 187 ? -8.812 2.776 -6.508 1.00 94.56 187 SER A N 1
ATOM 1414 C CA . SER A 1 187 ? -8.534 4.094 -7.071 1.00 94.56 187 SER A CA 1
ATOM 1415 C C . SER A 1 187 ? -7.037 4.229 -7.283 1.00 94.56 187 SER A C 1
ATOM 1417 O O . SER A 1 187 ? -6.263 3.875 -6.392 1.00 94.56 187 SER A O 1
ATOM 1419 N N . ALA A 1 188 ? -6.637 4.746 -8.443 1.00 94.06 188 ALA A N 1
ATOM 1420 C CA . ALA A 1 188 ? -5.236 4.908 -8.795 1.00 94.06 188 ALA A CA 1
ATOM 1421 C C . ALA A 1 188 ? -4.503 5.747 -7.734 1.00 94.06 188 ALA A C 1
ATOM 1423 O O . ALA A 1 188 ? -4.904 6.890 -7.492 1.00 94.06 188 ALA A O 1
ATOM 1424 N N . PRO A 1 189 ? -3.421 5.231 -7.120 1.00 95.31 189 PRO A N 1
ATOM 1425 C CA . PRO A 1 189 ? -2.564 6.061 -6.290 1.00 95.31 189 PRO A CA 1
ATOM 1426 C C . PRO A 1 189 ? -2.027 7.240 -7.110 1.00 95.31 189 PRO A C 1
ATOM 1428 O O . PRO A 1 189 ? -1.610 7.070 -8.266 1.00 95.31 189 PRO A O 1
ATOM 1431 N N . ALA A 1 190 ? -2.042 8.435 -6.518 1.00 91.62 190 ALA A N 1
ATOM 1432 C CA . ALA A 1 190 ? -1.485 9.629 -7.146 1.00 91.62 190 ALA A CA 1
ATOM 1433 C C . ALA A 1 190 ? -0.013 9.404 -7.509 1.00 91.62 190 ALA A C 1
ATOM 1435 O O . ALA A 1 190 ? 0.677 8.641 -6.832 1.00 91.62 190 ALA A O 1
ATOM 1436 N N . MET A 1 191 ? 0.452 10.041 -8.584 1.00 88.88 191 MET A N 1
ATOM 1437 C CA . MET A 1 191 ? 1.868 10.035 -8.951 1.00 88.88 191 MET A CA 1
ATOM 1438 C C . MET A 1 191 ? 2.696 10.671 -7.833 1.00 88.88 191 MET A C 1
ATOM 1440 O O . MET A 1 191 ? 2.249 11.628 -7.197 1.00 88.88 191 MET A O 1
ATOM 1444 N N . LEU A 1 192 ? 3.894 10.139 -7.597 1.00 90.69 192 LEU A N 1
ATOM 1445 C CA . LEU A 1 192 ? 4.825 10.746 -6.654 1.00 90.69 192 LEU A CA 1
ATOM 1446 C C . LEU A 1 192 ? 5.191 12.151 -7.135 1.00 90.69 192 LEU A C 1
ATOM 1448 O O . LEU A 1 192 ? 5.401 12.374 -8.325 1.00 90.69 192 LEU A O 1
ATOM 1452 N N . SER A 1 193 ? 5.245 13.097 -6.205 1.00 79.38 193 SER A N 1
ATOM 1453 C CA . SER A 1 193 ? 5.543 14.499 -6.500 1.00 79.38 193 SER A CA 1
ATOM 1454 C C . SER A 1 193 ? 6.592 15.049 -5.535 1.00 79.38 193 SER A C 1
ATOM 1456 O O . SER A 1 193 ? 6.878 14.446 -4.491 1.00 79.38 193 SER A O 1
ATOM 1458 N N . GLY A 1 194 ? 7.212 16.172 -5.915 1.00 77.19 194 GLY A N 1
ATOM 1459 C CA . GLY A 1 194 ? 8.325 16.766 -5.174 1.00 77.19 194 GLY A CA 1
ATOM 1460 C C . GLY A 1 194 ? 9.502 15.793 -5.056 1.00 77.19 194 GLY A C 1
ATOM 1461 O O . GLY A 1 194 ? 9.957 15.243 -6.054 1.00 77.19 194 GLY A O 1
ATOM 1462 N N . ASN A 1 195 ? 9.946 15.528 -3.825 1.00 79.81 195 ASN A N 1
ATOM 1463 C CA . ASN A 1 195 ? 11.057 14.624 -3.488 1.00 79.81 195 ASN A CA 1
ATOM 1464 C C . ASN A 1 195 ? 10.730 13.120 -3.666 1.00 79.81 195 ASN A C 1
ATOM 1466 O O . ASN A 1 195 ? 11.203 12.296 -2.893 1.00 79.81 195 ASN A O 1
ATOM 1470 N N . TRP A 1 196 ? 9.909 12.740 -4.652 1.00 88.50 196 TRP A N 1
ATOM 1471 C CA . TRP A 1 196 ? 9.432 11.358 -4.847 1.00 88.50 196 TRP A CA 1
ATOM 1472 C C . TRP A 1 196 ? 8.700 10.799 -3.631 1.00 88.50 196 TRP A C 1
ATOM 1474 O O . TRP A 1 196 ? 8.936 9.672 -3.187 1.00 88.50 196 TRP A O 1
ATOM 1484 N N . SER A 1 197 ? 7.798 11.617 -3.094 1.00 90.94 197 SER A N 1
ATOM 1485 C CA . SER A 1 197 ? 7.092 11.320 -1.856 1.00 90.94 197 SER A CA 1
ATOM 1486 C C . SER A 1 197 ? 5.582 11.230 -2.027 1.00 90.94 197 SER A C 1
ATOM 1488 O O . SER A 1 197 ? 5.007 11.738 -2.994 1.00 90.94 197 SER A O 1
ATOM 1490 N N . ALA A 1 198 ? 4.948 10.574 -1.059 1.00 92.00 198 ALA A N 1
ATOM 1491 C CA . ALA A 1 198 ? 3.509 10.537 -0.882 1.00 92.00 198 ALA A CA 1
ATOM 1492 C C . ALA A 1 198 ? 3.155 10.768 0.590 1.00 92.00 198 ALA A C 1
ATOM 1494 O O . ALA A 1 198 ? 3.903 10.400 1.499 1.00 92.00 198 ALA A O 1
ATOM 1495 N N . THR A 1 199 ? 1.991 11.367 0.828 1.00 91.56 199 THR A N 1
ATOM 1496 C CA . THR A 1 199 ? 1.445 11.516 2.177 1.00 91.56 199 THR A CA 1
ATOM 1497 C C . THR A 1 199 ? 0.593 10.306 2.528 1.00 91.56 199 THR A C 1
ATOM 1499 O O . THR A 1 199 ? -0.230 9.849 1.731 1.00 91.56 199 THR A O 1
ATOM 1502 N N . VAL A 1 200 ? 0.787 9.800 3.737 1.00 92.12 200 VAL A N 1
ATOM 1503 C CA . VAL A 1 200 ? 0.045 8.683 4.307 1.00 92.12 200 VAL A CA 1
ATOM 1504 C C . VAL A 1 200 ? -0.568 9.127 5.622 1.00 92.12 200 VAL A C 1
ATOM 1506 O O . VAL A 1 200 ? 0.115 9.682 6.478 1.00 92.12 200 VAL A O 1
ATOM 1509 N N . SER A 1 201 ? -1.857 8.878 5.789 1.00 91.00 201 SER A N 1
ATOM 1510 C CA . SER A 1 201 ? -2.613 9.244 6.981 1.00 91.00 201 SER A CA 1
ATOM 1511 C C . SER A 1 201 ? -3.128 8.002 7.698 1.00 91.00 201 SER A C 1
ATOM 1513 O O . SER A 1 201 ? -3.214 6.908 7.134 1.00 91.00 201 SER A O 1
ATOM 1515 N N . HIS A 1 202 ? -3.529 8.170 8.957 1.00 89.38 202 HIS A N 1
ATOM 1516 C CA . HIS A 1 202 ? -4.291 7.138 9.656 1.00 89.38 202 HIS A CA 1
ATOM 1517 C C . HIS A 1 202 ? -5.567 6.755 8.881 1.00 89.38 202 HIS A C 1
ATOM 1519 O O . HIS A 1 202 ? -6.091 7.532 8.084 1.00 89.38 202 HIS A O 1
ATOM 1525 N N . ASN A 1 203 ? -6.067 5.543 9.125 1.00 89.19 203 ASN A N 1
ATOM 1526 C CA . ASN A 1 203 ? -7.174 4.890 8.415 1.00 89.19 203 ASN A CA 1
ATOM 1527 C C . ASN A 1 203 ? -6.918 4.508 6.949 1.00 89.19 203 ASN A C 1
ATOM 1529 O O . ASN A 1 203 ? -7.816 3.962 6.305 1.00 89.19 203 ASN A O 1
ATOM 1533 N N . GLN A 1 204 ? -5.703 4.687 6.433 1.00 91.00 204 GLN A N 1
ATOM 1534 C CA . GLN A 1 204 ? -5.326 4.213 5.101 1.00 91.00 204 GLN A CA 1
ATOM 1535 C C . GLN A 1 204 ? -4.649 2.834 5.154 1.00 91.00 204 GLN A C 1
ATOM 1537 O O . GLN A 1 204 ? -3.905 2.533 6.087 1.00 91.00 204 GLN A O 1
ATOM 1542 N N . ASP A 1 205 ? -4.906 1.982 4.154 1.00 89.88 205 ASP A N 1
ATOM 1543 C CA . ASP A 1 205 ? -4.249 0.671 4.003 1.00 89.88 205 ASP A CA 1
ATOM 1544 C C . ASP A 1 205 ? -2.974 0.812 3.175 1.00 89.88 205 ASP A C 1
ATOM 1546 O O . ASP A 1 205 ? -2.863 0.285 2.067 1.00 89.88 205 ASP A O 1
ATOM 1550 N N . PHE A 1 206 ? -2.039 1.624 3.666 1.00 93.06 206 PHE A N 1
ATOM 1551 C CA . PHE A 1 206 ? -0.825 1.888 2.912 1.00 93.06 206 PHE A CA 1
ATOM 1552 C C . PHE A 1 206 ? 0.062 0.641 2.853 1.00 93.06 206 PHE A C 1
ATOM 1554 O O . PHE A 1 206 ? 0.388 0.034 3.878 1.00 93.06 206 PHE A O 1
ATOM 1561 N N . MET A 1 207 ? 0.432 0.253 1.639 1.00 92.00 207 MET A N 1
ATOM 1562 C CA . MET A 1 207 ? 1.129 -0.985 1.312 1.00 92.00 207 MET A CA 1
ATOM 1563 C C . MET A 1 207 ? 2.296 -0.693 0.378 1.00 92.00 207 MET A C 1
ATOM 1565 O O . MET A 1 207 ? 2.144 0.088 -0.561 1.00 92.00 207 MET A O 1
ATOM 1569 N N . LEU A 1 208 ? 3.428 -1.360 0.605 1.00 92.88 208 LEU A N 1
ATOM 1570 C CA . LEU A 1 208 ? 4.661 -1.184 -0.164 1.00 92.88 208 LEU A CA 1
ATOM 1571 C C . LEU A 1 208 ? 5.195 -2.522 -0.675 1.00 92.88 208 LEU A C 1
ATOM 1573 O O . LEU A 1 208 ? 5.098 -3.532 0.014 1.00 92.88 208 LEU A O 1
ATOM 1577 N N . CYS A 1 209 ? 5.800 -2.517 -1.857 1.00 91.50 209 CYS A N 1
ATOM 1578 C CA . CYS A 1 209 ? 6.674 -3.583 -2.338 1.00 91.50 209 CYS A CA 1
ATOM 1579 C C . CYS A 1 209 ? 7.856 -2.938 -3.063 1.00 91.50 209 CYS A C 1
ATOM 1581 O O . CYS A 1 209 ? 7.666 -2.011 -3.849 1.00 91.50 209 CYS A O 1
ATOM 1583 N N . ARG A 1 210 ? 9.074 -3.414 -2.809 1.00 91.44 210 ARG A N 1
ATOM 1584 C CA . ARG A 1 210 ? 10.284 -2.908 -3.459 1.00 91.44 210 ARG A CA 1
ATOM 1585 C C . ARG A 1 210 ? 11.105 -4.072 -3.993 1.00 91.44 210 ARG A C 1
ATOM 1587 O O . ARG A 1 210 ? 11.308 -5.064 -3.297 1.00 91.44 210 ARG A O 1
ATOM 1594 N N . LYS A 1 211 ? 11.547 -3.948 -5.241 1.00 91.69 211 LYS A N 1
ATOM 1595 C CA . LYS A 1 211 ? 12.356 -4.937 -5.955 1.00 91.69 211 LYS A CA 1
ATOM 1596 C C . LYS A 1 211 ? 13.557 -4.232 -6.556 1.00 91.69 211 LYS A C 1
ATOM 1598 O O . LYS A 1 211 ? 13.389 -3.431 -7.465 1.00 91.69 211 LYS A O 1
ATOM 1603 N N . GLU A 1 212 ? 14.739 -4.520 -6.045 1.00 92.50 212 GLU A N 1
ATOM 1604 C CA . GLU A 1 212 ? 15.995 -3.933 -6.514 1.00 92.50 212 GLU A CA 1
ATOM 1605 C C . GLU A 1 212 ? 16.741 -4.918 -7.414 1.00 92.50 212 GLU A C 1
ATOM 1607 O O . GLU A 1 212 ? 16.531 -6.130 -7.325 1.00 92.50 212 GLU A O 1
ATOM 1612 N N . GLY A 1 213 ? 17.608 -4.399 -8.286 1.00 91.25 213 GLY A N 1
ATOM 1613 C CA . GLY A 1 213 ? 18.480 -5.229 -9.121 1.00 91.25 213 GLY A CA 1
ATOM 1614 C C . GLY A 1 213 ? 17.745 -6.078 -10.164 1.00 91.25 213 GLY A C 1
ATOM 1615 O O . GLY A 1 213 ? 18.267 -7.102 -10.600 1.00 91.25 213 GLY A O 1
ATOM 1616 N N . VAL A 1 214 ? 16.534 -5.685 -10.566 1.00 93.56 214 VAL A N 1
ATOM 1617 C CA . VAL A 1 214 ? 15.735 -6.436 -11.538 1.00 93.56 214 VAL A CA 1
ATOM 1618 C C . VAL A 1 214 ? 16.284 -6.203 -12.939 1.00 93.56 214 VAL A C 1
ATOM 1620 O O . VAL A 1 214 ? 16.219 -5.091 -13.456 1.00 93.56 214 VAL A O 1
ATOM 1623 N N . VAL A 1 215 ? 16.797 -7.256 -13.569 1.00 93.06 215 VAL A N 1
ATOM 1624 C CA . VAL A 1 215 ? 17.283 -7.205 -14.951 1.00 93.06 215 VAL A CA 1
ATOM 1625 C C . VAL A 1 215 ? 16.100 -7.363 -15.905 1.00 93.06 215 VAL A C 1
ATOM 1627 O O . VAL A 1 215 ? 15.533 -8.445 -16.027 1.00 93.06 215 VAL A O 1
ATOM 1630 N N . VAL A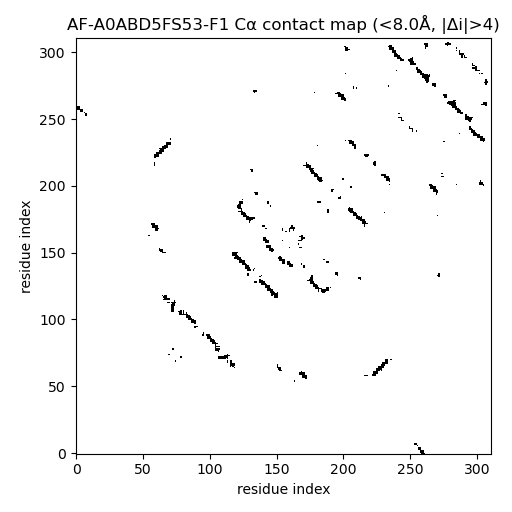 1 216 ? 15.729 -6.274 -16.573 1.00 92.62 216 VAL A N 1
ATOM 1631 C CA . VAL A 1 216 ? 14.711 -6.251 -17.624 1.00 92.62 216 VAL A CA 1
ATOM 1632 C C . VAL A 1 216 ? 15.372 -6.640 -18.942 1.00 92.62 216 VAL A C 1
ATOM 1634 O O . VAL A 1 216 ? 16.211 -5.914 -19.481 1.00 92.62 216 VAL A O 1
ATOM 1637 N N . ALA A 1 217 ? 14.975 -7.802 -19.445 1.00 89.81 217 ALA A N 1
ATOM 1638 C CA . ALA A 1 217 ? 15.352 -8.359 -20.736 1.00 89.81 217 ALA A CA 1
ATOM 16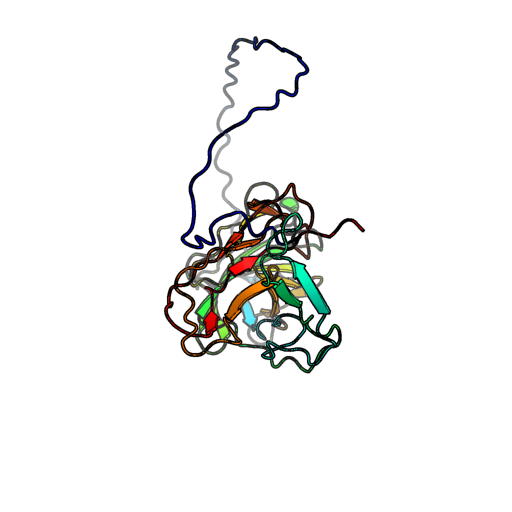39 C C . ALA A 1 217 ? 14.118 -9.052 -21.342 1.00 89.81 217 ALA A C 1
ATOM 1641 O O . ALA A 1 217 ? 13.276 -9.525 -20.574 1.00 89.81 217 ALA A O 1
ATOM 1642 N N . PRO A 1 218 ? 13.980 -9.091 -22.679 1.00 87.25 218 PRO A N 1
ATOM 1643 C CA . PRO A 1 218 ? 12.830 -9.720 -23.315 1.00 87.25 218 PRO A CA 1
ATOM 1644 C C . PRO A 1 218 ? 12.860 -11.241 -23.124 1.00 87.25 218 PRO A C 1
ATOM 1646 O O . PRO A 1 218 ? 13.922 -11.863 -23.189 1.00 87.25 218 PRO A O 1
ATOM 1649 N N . ASP A 1 219 ? 11.687 -11.828 -22.921 1.00 86.12 219 ASP A N 1
ATOM 1650 C CA . ASP A 1 219 ? 11.440 -13.262 -23.014 1.00 86.12 219 ASP A CA 1
ATOM 1651 C C . ASP A 1 219 ? 11.227 -13.706 -24.477 1.00 86.12 219 ASP A C 1
ATOM 1653 O O . ASP A 1 219 ? 11.350 -12.913 -25.415 1.00 86.12 219 ASP A O 1
ATOM 1657 N N . ASP A 1 220 ? 10.873 -14.979 -24.686 1.00 86.62 220 ASP A N 1
ATOM 1658 C CA . ASP A 1 220 ? 10.608 -15.550 -26.018 1.00 86.62 220 ASP A CA 1
ATOM 1659 C C . ASP A 1 220 ? 9.451 -14.857 -26.772 1.00 86.62 220 ASP A C 1
ATOM 1661 O O . ASP A 1 220 ? 9.281 -15.060 -27.976 1.00 86.62 220 ASP A O 1
ATOM 1665 N N . ARG A 1 221 ? 8.634 -14.051 -26.081 1.00 84.50 221 ARG A N 1
ATOM 1666 C CA . ARG A 1 221 ? 7.533 -13.255 -26.644 1.00 84.50 221 ARG A CA 1
ATOM 1667 C C . ARG A 1 221 ? 7.901 -11.780 -26.810 1.00 84.50 221 ARG A C 1
ATOM 1669 O O . ARG A 1 221 ? 7.072 -11.007 -27.284 1.00 84.50 221 ARG A O 1
ATOM 1676 N N . GLY A 1 222 ? 9.123 -11.389 -26.452 1.00 86.19 222 GLY A N 1
ATOM 1677 C CA . GLY A 1 222 ? 9.569 -10.000 -26.460 1.00 86.19 222 GLY A CA 1
ATOM 1678 C C . GLY A 1 222 ? 9.100 -9.192 -25.249 1.00 86.19 222 GLY A C 1
ATOM 1679 O O . GLY A 1 222 ? 9.283 -7.979 -25.244 1.00 86.19 222 GLY A O 1
ATOM 1680 N N . GLU A 1 223 ? 8.501 -9.827 -24.239 1.00 88.19 223 GLU A N 1
ATOM 1681 C CA . GLU A 1 223 ? 7.935 -9.176 -23.054 1.00 88.19 223 GLU A CA 1
ATOM 1682 C C . GLU A 1 223 ? 8.805 -9.412 -21.812 1.00 88.19 223 GLU A C 1
ATOM 1684 O O . GLU A 1 223 ? 9.743 -10.204 -21.814 1.00 88.19 223 GLU A O 1
ATOM 1689 N N . PHE A 1 224 ? 8.501 -8.723 -20.716 1.00 91.19 224 PHE A N 1
ATOM 1690 C CA . PHE A 1 224 ? 9.088 -8.990 -19.410 1.00 91.19 224 PHE A CA 1
ATOM 1691 C C . PHE A 1 224 ? 7.993 -9.053 -18.350 1.00 91.19 224 PHE A C 1
ATOM 1693 O O . PHE A 1 224 ? 7.200 -8.123 -18.212 1.00 91.19 224 PHE A O 1
ATOM 1700 N N . THR A 1 225 ? 7.973 -10.119 -17.549 1.00 90.19 225 THR A N 1
ATOM 1701 C CA . THR A 1 225 ? 7.044 -10.244 -16.417 1.00 90.19 225 THR A CA 1
ATOM 1702 C C . THR A 1 225 ? 7.764 -9.991 -15.097 1.00 90.19 225 THR A C 1
ATOM 1704 O O . THR A 1 225 ? 8.568 -10.805 -14.644 1.00 90.19 225 THR A O 1
ATOM 1707 N N . LEU A 1 226 ? 7.420 -8.891 -14.424 1.00 89.81 226 LEU A N 1
ATOM 1708 C CA . LEU A 1 226 ? 7.834 -8.637 -13.048 1.00 89.81 226 LEU A CA 1
ATOM 1709 C C . LEU A 1 226 ? 7.016 -9.522 -12.097 1.00 89.81 226 LEU A C 1
ATOM 1711 O O . LEU A 1 226 ? 5.869 -9.212 -11.769 1.00 89.81 226 LEU A O 1
ATOM 1715 N N . GLY A 1 227 ? 7.605 -10.635 -11.666 1.00 85.75 227 GLY A N 1
ATOM 1716 C CA . GLY A 1 227 ? 7.035 -11.522 -10.650 1.00 85.75 227 GLY A CA 1
ATOM 1717 C C . GLY A 1 227 ? 7.522 -11.224 -9.232 1.00 85.75 227 GLY A C 1
ATOM 1718 O O . GLY A 1 227 ? 8.320 -10.312 -8.986 1.00 85.75 227 GLY A O 1
ATOM 1719 N N . GLY A 1 228 ? 7.076 -12.029 -8.266 1.00 81.25 228 GLY A N 1
ATOM 1720 C CA . GLY A 1 228 ? 7.595 -11.935 -6.906 1.00 81.25 228 GLY A CA 1
ATOM 1721 C C . GLY A 1 228 ? 7.020 -10.767 -6.102 1.00 81.25 228 GLY A C 1
ATOM 1722 O O . GLY A 1 228 ? 7.632 -10.386 -5.101 1.00 81.25 228 GLY A O 1
ATOM 1723 N N . ILE A 1 229 ? 5.948 -10.121 -6.573 1.00 85.44 229 ILE A N 1
ATOM 1724 C CA . ILE A 1 229 ? 5.406 -8.909 -5.952 1.00 85.44 229 ILE A CA 1
ATOM 1725 C C . ILE A 1 229 ? 4.551 -9.318 -4.761 1.00 85.44 229 ILE A C 1
ATOM 1727 O O . ILE A 1 229 ? 3.447 -9.839 -4.923 1.00 85.44 229 ILE A O 1
ATOM 1731 N N . SER A 1 230 ? 5.071 -9.041 -3.570 1.00 85.56 230 SER A N 1
ATOM 1732 C CA . SER A 1 230 ? 4.360 -9.195 -2.306 1.00 85.56 230 SER A CA 1
ATOM 1733 C C . SER A 1 230 ? 4.301 -7.850 -1.603 1.00 85.56 230 SER A C 1
ATOM 1735 O O . SER A 1 230 ? 5.336 -7.221 -1.370 1.00 85.56 230 SER A O 1
ATOM 1737 N N . PHE A 1 231 ? 3.092 -7.379 -1.311 1.00 87.62 231 PHE A N 1
ATOM 1738 C CA . PHE A 1 231 ? 2.899 -6.118 -0.606 1.00 87.62 231 PHE A CA 1
ATOM 1739 C C . PHE A 1 231 ? 2.996 -6.306 0.906 1.00 87.62 231 PHE A C 1
ATOM 1741 O O . PHE A 1 231 ? 2.336 -7.171 1.471 1.00 87.62 231 PHE A O 1
ATOM 1748 N N . THR A 1 232 ? 3.732 -5.422 1.573 1.00 86.81 232 THR A N 1
ATOM 1749 C CA . THR A 1 232 ? 3.787 -5.321 3.032 1.00 86.81 232 THR A CA 1
ATOM 1750 C C . THR A 1 232 ? 2.972 -4.118 3.501 1.00 86.81 232 THR A C 1
ATOM 1752 O O . THR A 1 232 ? 3.234 -2.978 3.100 1.00 86.81 232 THR A O 1
ATOM 1755 N N . ARG A 1 233 ? 1.990 -4.360 4.377 1.00 87.19 233 ARG A N 1
ATOM 1756 C CA . ARG A 1 233 ? 1.202 -3.302 5.029 1.00 87.19 233 ARG A CA 1
ATOM 1757 C C . ARG A 1 233 ? 2.049 -2.511 6.016 1.00 87.19 233 ARG A C 1
ATOM 1759 O O . ARG A 1 233 ? 2.777 -3.085 6.816 1.00 87.19 233 ARG A O 1
ATOM 1766 N N . GLN A 1 234 ? 1.901 -1.192 5.978 1.00 87.69 234 GLN A N 1
ATOM 1767 C CA . GLN A 1 234 ? 2.704 -0.263 6.775 1.00 87.69 234 GLN A CA 1
ATOM 1768 C C . GLN A 1 234 ? 1.973 0.292 8.007 1.00 87.69 234 GLN A C 1
ATOM 1770 O O . GLN A 1 234 ? 2.589 0.929 8.860 1.00 87.69 234 GLN A O 1
ATOM 1775 N N . CYS A 1 235 ? 0.662 0.068 8.116 1.00 85.00 235 CYS A N 1
ATOM 1776 C CA . CYS A 1 235 ? -0.155 0.510 9.247 1.00 85.00 235 CYS A CA 1
ATOM 1777 C C . CYS A 1 235 ? -0.901 -0.694 9.832 1.00 85.00 235 CYS A C 1
ATOM 1779 O O . CYS A 1 235 ? -1.423 -1.508 9.077 1.00 85.00 235 CYS A O 1
ATOM 1781 N N . ALA A 1 236 ? -0.948 -0.810 11.159 1.00 80.00 236 ALA A N 1
ATOM 1782 C CA . ALA A 1 236 ? -1.590 -1.906 11.880 1.00 80.00 236 ALA A CA 1
ATOM 1783 C C . ALA A 1 236 ? -3.117 -1.767 11.870 1.00 80.00 236 ALA A C 1
ATOM 1785 O O . ALA A 1 236 ? -3.635 -0.652 11.921 1.00 80.00 236 ALA A O 1
ATOM 1786 N N . LEU A 1 237 ? -3.838 -2.888 11.848 1.00 82.50 237 LEU A N 1
ATOM 1787 C CA . LEU A 1 237 ? -5.295 -2.922 11.984 1.00 82.50 237 LEU A CA 1
ATOM 1788 C C . LEU A 1 237 ? -5.677 -3.175 13.448 1.00 82.50 237 LEU A C 1
ATOM 1790 O O . LEU A 1 237 ? -5.247 -4.165 14.030 1.00 82.50 237 LEU A O 1
ATOM 1794 N N . LEU A 1 238 ? -6.485 -2.294 14.036 1.00 83.50 238 LEU A N 1
ATOM 1795 C CA . LEU A 1 238 ? -6.975 -2.412 15.408 1.00 83.50 238 LEU A CA 1
ATOM 1796 C C . LEU A 1 238 ? -8.499 -2.474 15.439 1.00 83.50 238 LEU A C 1
ATOM 1798 O O . LEU A 1 238 ? -9.182 -1.804 14.662 1.00 83.50 238 LEU A O 1
ATOM 1802 N N . GLN A 1 239 ? -9.010 -3.220 16.412 1.00 86.31 239 GLN A N 1
ATOM 1803 C CA . GLN A 1 239 ? -10.403 -3.225 16.835 1.00 86.31 239 GLN A CA 1
ATOM 1804 C C . GLN A 1 239 ? -10.442 -3.330 18.358 1.00 86.31 239 GLN A C 1
ATOM 1806 O O . GLN A 1 239 ? -9.629 -4.036 18.950 1.00 86.31 239 GLN A O 1
ATOM 1811 N N . LEU A 1 240 ? -11.379 -2.624 18.985 1.00 85.94 240 LEU A N 1
ATOM 1812 C CA . LEU A 1 240 ? -11.608 -2.677 20.422 1.00 85.94 240 LEU A CA 1
ATOM 1813 C C . LEU A 1 240 ? -12.930 -3.387 20.703 1.00 85.94 240 LEU A C 1
ATOM 1815 O O . LEU A 1 240 ? -13.960 -3.059 20.111 1.00 85.94 240 LEU A O 1
ATOM 1819 N N . ALA A 1 241 ? -12.901 -4.324 21.643 1.00 86.50 241 ALA A N 1
ATOM 1820 C CA . ALA A 1 241 ? -14.089 -4.946 22.203 1.00 86.50 241 ALA A CA 1
ATOM 1821 C C . ALA A 1 241 ? -14.288 -4.436 23.633 1.00 86.50 241 ALA A C 1
ATOM 1823 O O . ALA A 1 241 ? -13.344 -4.415 24.421 1.00 86.50 241 ALA A O 1
ATOM 1824 N N . VAL A 1 242 ? -15.511 -4.035 23.970 1.00 86.00 242 VAL A N 1
ATOM 1825 C CA . VAL A 1 242 ? -15.900 -3.657 25.333 1.00 86.00 242 VAL A CA 1
ATOM 1826 C C . VAL A 1 242 ? -16.935 -4.658 25.808 1.00 86.00 242 VAL A C 1
ATOM 1828 O O . VAL A 1 242 ? -17.920 -4.895 25.109 1.00 86.00 242 VAL A O 1
ATOM 1831 N N . THR A 1 243 ? -16.708 -5.249 26.978 1.00 87.12 243 THR A N 1
ATOM 1832 C CA . THR A 1 243 ? -17.613 -6.235 27.573 1.00 87.12 243 THR A CA 1
ATOM 1833 C C . THR A 1 243 ? -17.989 -5.814 28.987 1.00 87.12 243 THR A C 1
ATOM 1835 O O . THR A 1 243 ? -17.111 -5.479 29.775 1.00 87.12 243 THR A O 1
ATOM 1838 N N . ALA A 1 244 ? -19.283 -5.837 29.299 1.00 84.31 244 ALA A N 1
ATOM 1839 C CA . ALA A 1 244 ? -19.807 -5.615 30.641 1.00 84.31 244 ALA A CA 1
ATOM 1840 C C . ALA A 1 244 ? -20.184 -6.964 31.279 1.00 84.31 244 ALA A C 1
ATOM 1842 O O . ALA A 1 244 ? -21.110 -7.634 30.820 1.00 84.31 244 ALA A O 1
ATOM 1843 N N . ASN A 1 245 ? -19.474 -7.351 32.342 1.00 78.81 245 ASN A N 1
ATOM 1844 C CA . ASN A 1 245 ? -19.617 -8.639 33.033 1.00 78.81 245 ASN A CA 1
ATOM 1845 C C . ASN A 1 245 ? -20.142 -8.471 34.471 1.00 78.81 245 ASN A C 1
ATOM 1847 O O . ASN A 1 245 ? -20.259 -7.355 34.975 1.00 78.81 245 ASN A O 1
ATOM 1851 N N . ASP A 1 246 ? -20.502 -9.594 35.096 1.00 76.25 246 ASP A N 1
ATOM 1852 C CA . ASP A 1 246 ? -20.753 -9.737 36.542 1.00 76.25 246 ASP A CA 1
ATOM 1853 C C . ASP A 1 246 ? -22.115 -9.275 37.101 1.00 76.25 246 ASP A C 1
ATOM 1855 O O . ASP A 1 246 ? -22.409 -9.535 38.266 1.00 76.25 246 ASP A O 1
ATOM 1859 N N . PHE A 1 247 ? -23.019 -8.723 36.279 1.00 73.94 247 PHE A N 1
ATOM 1860 C CA . PHE A 1 247 ? -24.409 -8.448 36.679 1.00 73.94 247 PHE A CA 1
ATOM 1861 C C . PHE A 1 247 ? -25.430 -9.022 35.687 1.00 73.94 247 PHE A C 1
ATOM 1863 O O . PHE A 1 247 ? -25.234 -9.036 34.468 1.00 73.94 247 PHE A O 1
ATOM 1870 N N . THR A 1 248 ? -26.579 -9.463 36.207 1.00 69.06 248 THR A N 1
ATOM 1871 C CA . THR A 1 248 ? -27.749 -9.830 35.399 1.00 69.06 248 THR A CA 1
ATOM 1872 C C . THR A 1 248 ? -28.306 -8.583 34.703 1.00 69.06 248 THR A C 1
ATOM 1874 O O . THR A 1 248 ? -28.758 -7.666 35.382 1.00 69.06 248 THR A O 1
ATOM 1877 N N . ASN A 1 249 ? -28.306 -8.575 33.362 1.00 74.75 249 ASN A N 1
ATOM 1878 C CA . ASN A 1 249 ? -28.725 -7.481 32.457 1.00 74.75 249 ASN A CA 1
ATOM 1879 C C . ASN A 1 249 ? -27.687 -6.387 32.148 1.00 74.75 249 ASN A C 1
ATOM 1881 O O . ASN A 1 249 ? -28.048 -5.241 31.875 1.00 74.75 249 ASN A O 1
ATOM 1885 N N . ASN A 1 250 ? -26.403 -6.730 32.109 1.00 81.38 250 ASN A N 1
ATOM 1886 C CA . ASN A 1 250 ? -25.390 -5.817 31.593 1.00 81.38 250 ASN A CA 1
ATOM 1887 C C . ASN A 1 250 ? -25.552 -5.541 30.094 1.00 81.38 250 ASN A C 1
ATOM 1889 O O . ASN A 1 250 ? -25.456 -6.440 29.258 1.00 81.38 250 ASN A O 1
ATOM 1893 N N . THR A 1 251 ? -25.735 -4.269 29.747 1.00 87.81 251 THR A N 1
ATOM 1894 C CA . THR A 1 251 ? -25.718 -3.802 28.358 1.00 87.81 251 THR A CA 1
ATOM 1895 C C . THR A 1 251 ? -24.801 -2.603 28.227 1.00 87.81 251 THR A C 1
ATOM 1897 O O . THR A 1 251 ? -24.958 -1.620 28.953 1.00 87.81 251 THR A O 1
ATOM 1900 N N . VAL A 1 252 ? -23.893 -2.642 27.258 1.00 87.81 252 VAL A N 1
ATOM 1901 C CA . VAL A 1 252 ? -23.065 -1.490 26.914 1.00 87.81 252 VAL A CA 1
ATOM 1902 C C . VAL A 1 252 ? -23.887 -0.526 26.062 1.00 87.81 252 VAL A C 1
ATOM 1904 O O . VAL A 1 252 ? -24.198 -0.808 24.905 1.00 87.81 252 VAL A O 1
ATOM 1907 N N . GLN A 1 253 ? -24.265 0.613 26.643 1.00 90.06 253 GLN A N 1
ATOM 1908 C CA . GLN A 1 253 ? -25.150 1.590 25.994 1.00 90.06 253 GLN A CA 1
ATOM 1909 C C . GLN A 1 253 ? -24.402 2.736 25.311 1.00 90.06 253 GLN A C 1
ATOM 1911 O O . GLN A 1 253 ? -24.969 3.393 24.442 1.00 90.06 253 GLN A O 1
ATOM 1916 N N . GLN A 1 254 ? -23.153 3.005 25.703 1.00 87.50 254 GLN A N 1
ATOM 1917 C CA . GLN A 1 254 ? -22.303 4.047 25.121 1.00 87.50 254 GLN A CA 1
ATOM 1918 C C . GLN A 1 254 ? -20.836 3.630 25.211 1.00 87.50 254 GLN A C 1
ATOM 1920 O O . GLN A 1 254 ? -20.411 3.055 26.210 1.00 87.50 254 GLN A O 1
ATOM 1925 N N . CYS A 1 255 ? -20.064 3.943 24.172 1.00 87.94 255 CYS A N 1
ATOM 1926 C CA . CYS A 1 255 ? -18.621 3.740 24.124 1.00 87.94 255 CYS A CA 1
ATOM 1927 C C . CYS A 1 255 ? -17.970 4.851 23.305 1.00 87.94 255 CYS A C 1
ATOM 1929 O O . CYS A 1 255 ? -18.485 5.254 22.261 1.00 87.94 255 CYS A O 1
ATOM 1931 N N . ALA A 1 256 ? -16.812 5.304 23.767 1.00 87.38 256 ALA A N 1
ATOM 1932 C CA . ALA A 1 256 ? -15.899 6.144 23.016 1.00 87.38 256 ALA A CA 1
ATOM 1933 C C . ALA A 1 256 ? -14.482 5.816 23.484 1.00 87.38 256 ALA A C 1
ATOM 1935 O O . ALA A 1 256 ? -14.248 5.645 24.679 1.00 87.38 256 ALA A O 1
ATOM 1936 N N . ALA A 1 257 ? -13.541 5.723 22.551 1.00 89.19 257 ALA A N 1
ATOM 1937 C CA . ALA A 1 257 ? -12.141 5.528 22.889 1.00 89.19 257 ALA A CA 1
ATOM 1938 C C . ALA A 1 257 ? -11.251 6.283 21.910 1.00 89.19 257 ALA A C 1
ATOM 1940 O O . ALA A 1 257 ? -11.560 6.399 20.723 1.00 89.19 257 ALA A O 1
ATOM 1941 N N . THR A 1 258 ? -10.114 6.743 22.415 1.00 89.88 258 THR A N 1
ATOM 1942 C CA . THR A 1 258 ? -9.083 7.403 21.623 1.00 89.88 258 THR A CA 1
ATOM 1943 C C . THR A 1 258 ? -7.757 6.712 21.885 1.00 89.88 258 THR A C 1
ATOM 1945 O O . THR A 1 258 ? -7.331 6.576 23.032 1.00 89.88 258 THR A O 1
ATOM 1948 N N . VAL A 1 259 ? -7.077 6.301 20.818 1.00 85.44 259 VAL A N 1
ATOM 1949 C CA . VAL A 1 259 ? -5.676 5.882 20.894 1.00 85.44 259 VAL A CA 1
ATOM 1950 C C . VAL A 1 259 ? -4.827 7.064 20.460 1.00 85.44 259 VAL A C 1
ATOM 1952 O O . VAL A 1 259 ? -4.933 7.524 19.326 1.00 85.44 259 VAL A O 1
ATOM 1955 N N . SER A 1 260 ? -4.017 7.574 21.383 1.00 86.00 260 SER A N 1
ATOM 1956 C CA . SER A 1 260 ? -3.132 8.725 21.197 1.00 86.00 260 SER A CA 1
ATOM 1957 C C . SER A 1 260 ? -1.661 8.306 21.210 1.00 86.00 260 SER A C 1
ATOM 1959 O O . SER A 1 260 ? -1.334 7.133 21.411 1.00 86.00 260 SER A O 1
ATOM 1961 N N . ASN A 1 261 ? -0.762 9.276 21.017 1.00 81.19 261 ASN A N 1
ATOM 1962 C CA . ASN A 1 261 ? 0.685 9.055 20.911 1.00 81.19 261 ASN A CA 1
ATOM 1963 C C . ASN A 1 261 ? 1.080 8.168 19.725 1.00 81.19 261 ASN A C 1
ATOM 1965 O O . ASN A 1 261 ? 2.132 7.526 19.743 1.00 81.19 261 ASN A O 1
ATOM 1969 N N . LEU A 1 262 ? 0.247 8.160 18.687 1.00 83.81 262 LEU A N 1
ATOM 1970 C CA . LEU A 1 262 ? 0.580 7.557 17.412 1.00 83.81 262 LEU A CA 1
ATOM 1971 C C . LEU A 1 262 ? 1.567 8.449 16.655 1.00 83.81 262 LEU A C 1
ATOM 1973 O O . LEU A 1 262 ? 1.996 9.514 17.124 1.00 83.81 262 LEU A O 1
ATOM 1977 N N . ASN A 1 263 ? 1.936 7.988 15.467 1.00 84.25 263 ASN A N 1
ATOM 1978 C CA . ASN A 1 263 ? 2.676 8.794 14.511 1.00 84.25 263 ASN A CA 1
ATOM 1979 C C . ASN A 1 263 ? 1.906 10.088 14.185 1.00 84.25 263 ASN A C 1
ATOM 1981 O O . ASN A 1 263 ? 0.740 10.229 14.541 1.00 84.25 263 ASN A O 1
ATOM 1985 N N . SER A 1 264 ? 2.542 11.049 13.528 1.00 85.94 264 SER A N 1
ATOM 1986 C CA . SER A 1 264 ? 1.860 12.233 13.012 1.00 85.94 264 SER A CA 1
ATOM 1987 C C . SER A 1 264 ? 0.654 11.837 12.150 1.00 85.94 264 SER A C 1
ATOM 1989 O O . SER A 1 264 ? 0.704 10.852 11.414 1.00 85.94 264 SER A O 1
ATOM 1991 N N . ASN A 1 265 ? -0.424 12.629 12.205 1.00 83.88 265 ASN A N 1
ATOM 1992 C CA . ASN A 1 265 ? -1.656 12.345 11.451 1.00 83.88 265 ASN A CA 1
ATOM 1993 C C . ASN A 1 265 ? -1.420 12.235 9.935 1.00 83.88 265 ASN A C 1
ATOM 1995 O O . ASN A 1 265 ? -2.166 11.536 9.255 1.00 83.88 265 ASN A O 1
ATOM 1999 N N . ASN A 1 266 ? -0.390 12.926 9.439 1.00 87.94 266 ASN A N 1
ATOM 2000 C CA . ASN A 1 266 ? 0.109 12.856 8.075 1.00 87.94 266 ASN A CA 1
ATOM 2001 C C . ASN A 1 266 ? 1.605 12.535 8.122 1.00 87.94 266 ASN A C 1
ATOM 2003 O O . ASN A 1 266 ? 2.381 13.252 8.756 1.00 87.94 266 ASN A O 1
ATOM 2007 N N . ILE A 1 267 ? 1.989 11.461 7.446 1.00 89.69 267 ILE A N 1
ATOM 2008 C CA . ILE A 1 267 ? 3.339 10.914 7.381 1.00 89.69 267 ILE A CA 1
ATOM 2009 C C . ILE A 1 267 ? 3.810 11.053 5.941 1.00 89.69 267 ILE A C 1
ATOM 2011 O O . ILE A 1 267 ? 3.134 10.598 5.020 1.00 89.69 267 ILE A O 1
ATOM 2015 N N . THR A 1 268 ? 4.968 11.665 5.733 1.00 90.56 268 THR A N 1
ATOM 2016 C CA . THR A 1 268 ? 5.594 11.703 4.410 1.00 90.56 268 THR A CA 1
ATOM 2017 C C . THR A 1 268 ? 6.437 10.450 4.224 1.00 90.56 268 THR A C 1
ATOM 2019 O O . THR A 1 268 ? 7.410 10.241 4.948 1.00 90.56 268 THR A O 1
ATOM 2022 N N . TRP A 1 269 ? 6.072 9.631 3.244 1.00 92.38 269 TRP A N 1
ATOM 2023 C CA . TRP A 1 269 ? 6.874 8.511 2.765 1.00 92.38 269 TRP A CA 1
ATOM 2024 C C . TRP A 1 269 ? 7.601 8.906 1.486 1.00 92.38 269 TRP A C 1
ATOM 2026 O O . TRP A 1 269 ? 6.986 9.497 0.604 1.00 92.38 269 TRP A O 1
ATOM 2036 N N . ASN A 1 270 ? 8.883 8.565 1.369 1.00 91.56 270 ASN A N 1
ATOM 2037 C CA . ASN A 1 270 ? 9.663 8.734 0.140 1.00 91.56 270 ASN A CA 1
ATOM 2038 C C . ASN A 1 270 ? 9.929 7.378 -0.516 1.00 91.56 270 ASN A C 1
ATOM 2040 O O . ASN A 1 270 ? 10.187 6.403 0.183 1.00 91.56 270 ASN A O 1
ATOM 2044 N N . ALA A 1 271 ? 9.975 7.331 -1.849 1.00 90.88 271 ALA A N 1
ATOM 2045 C CA . ALA A 1 271 ? 10.192 6.097 -2.613 1.00 90.88 271 ALA A CA 1
ATOM 2046 C C . ALA A 1 271 ? 11.484 5.343 -2.254 1.00 90.88 271 ALA A C 1
ATOM 2048 O O . ALA A 1 271 ? 11.541 4.122 -2.396 1.00 90.88 271 ALA A O 1
ATOM 2049 N N . GLY A 1 272 ? 12.509 6.053 -1.769 1.00 88.25 272 GLY A N 1
ATOM 2050 C CA . GLY A 1 272 ? 13.753 5.455 -1.273 1.00 88.25 272 GLY A CA 1
ATOM 2051 C C . GLY A 1 272 ? 13.629 4.744 0.081 1.00 88.25 272 GLY A C 1
ATOM 2052 O O . GLY A 1 272 ? 14.568 4.081 0.503 1.00 88.25 272 GLY A O 1
ATOM 2053 N N . GLN A 1 273 ? 12.498 4.868 0.781 1.00 88.38 273 GLN A N 1
ATOM 2054 C CA . GLN A 1 273 ? 12.273 4.241 2.082 1.00 88.38 273 GLN A CA 1
ATOM 2055 C C . GLN A 1 273 ? 11.566 2.895 1.928 1.00 88.38 273 GLN A C 1
ATOM 2057 O O . GLN A 1 273 ? 10.543 2.781 1.251 1.00 88.38 273 GLN A O 1
ATOM 2062 N N . THR A 1 274 ? 12.069 1.883 2.631 1.00 86.06 274 THR A N 1
ATOM 2063 C CA . THR A 1 274 ? 11.481 0.535 2.672 1.00 86.06 274 THR A CA 1
ATOM 2064 C C . THR A 1 274 ? 10.291 0.422 3.628 1.00 86.06 274 THR A C 1
ATOM 2066 O O . THR A 1 274 ? 9.515 -0.526 3.526 1.00 86.06 274 THR A O 1
ATOM 2069 N N . ALA A 1 275 ? 10.124 1.389 4.534 1.00 86.62 275 ALA A N 1
ATOM 2070 C CA . ALA A 1 275 ? 9.030 1.450 5.494 1.00 86.62 275 ALA A CA 1
ATOM 2071 C C . ALA A 1 275 ? 8.604 2.898 5.775 1.00 86.62 275 ALA A C 1
ATOM 2073 O O . ALA A 1 275 ? 9.359 3.843 5.521 1.00 86.62 275 ALA A O 1
ATOM 2074 N N . LEU A 1 276 ? 7.403 3.078 6.331 1.00 88.06 276 LEU A N 1
ATOM 2075 C CA . LEU A 1 276 ? 6.993 4.376 6.875 1.00 88.06 276 LEU A CA 1
ATOM 2076 C C . LEU A 1 276 ? 7.916 4.802 8.019 1.00 88.06 276 LEU A C 1
ATOM 2078 O O . LEU A 1 276 ? 8.316 3.988 8.852 1.00 88.06 276 LEU A O 1
ATOM 2082 N N . SER A 1 277 ? 8.219 6.100 8.086 1.00 84.25 277 SER A N 1
ATOM 2083 C CA . SER A 1 277 ? 8.941 6.652 9.229 1.00 84.25 277 SER A CA 1
ATOM 2084 C C . SER A 1 277 ? 8.127 6.437 10.502 1.00 84.25 277 SER A C 1
ATOM 2086 O O . SER A 1 277 ? 6.907 6.572 10.501 1.00 84.25 277 SER A O 1
ATOM 2088 N N . THR A 1 278 ? 8.799 6.099 11.599 1.00 77.00 278 THR A N 1
ATOM 2089 C CA . THR A 1 278 ? 8.168 5.812 12.895 1.00 77.00 278 THR A CA 1
ATOM 2090 C C . THR A 1 278 ? 8.308 6.970 13.893 1.00 77.00 278 THR A C 1
ATOM 2092 O O . THR A 1 278 ? 8.008 6.810 15.075 1.00 77.00 278 THR A O 1
ATOM 2095 N N . GLY A 1 279 ? 8.761 8.146 13.444 1.00 67.62 279 GLY A N 1
ATOM 2096 C CA . GLY A 1 279 ? 8.838 9.372 14.249 1.00 67.62 279 GLY A CA 1
ATOM 2097 C C . GLY A 1 279 ? 7.574 10.229 14.123 1.00 67.62 279 GLY A C 1
ATOM 2098 O O . GLY A 1 279 ? 6.941 10.221 13.078 1.00 67.62 279 GLY A O 1
ATOM 2099 N N . GLY A 1 280 ? 7.196 10.980 15.166 1.00 65.69 280 GLY A N 1
ATOM 2100 C CA . GLY A 1 280 ? 6.025 11.872 15.129 1.00 65.69 280 GLY A CA 1
ATOM 2101 C C . GLY A 1 280 ? 5.652 12.483 16.487 1.00 65.69 280 GLY A C 1
ATOM 2102 O O . GLY A 1 280 ? 6.109 12.012 17.531 1.00 65.69 280 GLY A O 1
ATOM 2103 N N . THR A 1 281 ? 4.819 13.531 16.475 1.00 63.12 281 THR A N 1
ATOM 2104 C CA . THR A 1 281 ? 4.484 14.383 17.642 1.00 63.12 281 THR A CA 1
ATOM 2105 C C . THR A 1 281 ? 3.080 14.150 18.222 1.00 63.12 281 THR A C 1
ATOM 2107 O O . THR A 1 281 ? 2.497 15.048 18.822 1.00 63.12 281 THR A O 1
ATOM 2110 N N . GLY A 1 282 ? 2.544 12.928 18.109 1.00 69.81 282 GLY A N 1
ATOM 2111 C CA . GLY A 1 282 ? 1.374 12.500 18.888 1.00 69.81 282 GLY A CA 1
ATOM 2112 C C . GLY A 1 282 ? 0.035 12.546 18.155 1.00 69.81 282 GLY A C 1
ATOM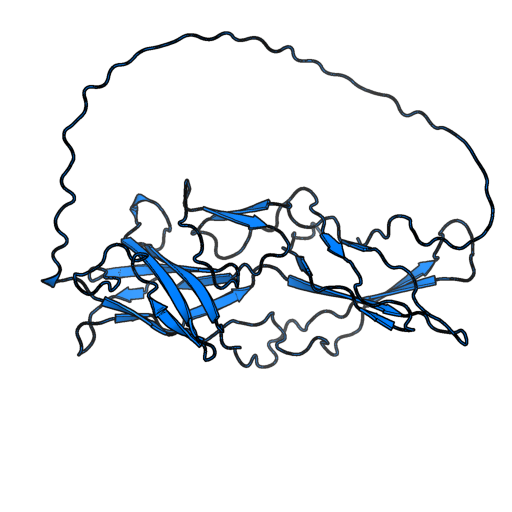 2113 O O . GLY A 1 282 ? -0.931 13.098 18.681 1.00 69.81 282 GLY A O 1
ATOM 2114 N N . GLY A 1 283 ? -0.049 11.927 16.974 1.00 84.12 283 GLY A N 1
ATOM 2115 C CA . GLY A 1 283 ? -1.338 11.703 16.318 1.00 84.12 283 GLY A CA 1
ATOM 2116 C C . GLY A 1 283 ? -2.268 10.823 17.153 1.00 84.12 283 GLY A C 1
ATOM 2117 O O . GLY A 1 283 ? -1.862 10.161 18.121 1.00 84.12 283 GLY A O 1
ATOM 2118 N N . ALA A 1 284 ? -3.546 10.850 16.789 1.00 87.75 284 ALA A N 1
ATOM 2119 C CA . ALA A 1 284 ? -4.587 10.129 17.500 1.00 87.75 284 ALA A CA 1
ATOM 2120 C C . ALA A 1 284 ? -5.674 9.625 16.551 1.00 87.75 284 ALA A C 1
ATOM 2122 O O . ALA A 1 284 ? -5.980 10.246 15.534 1.00 87.75 284 ALA A O 1
ATOM 2123 N N . VAL A 1 285 ? -6.287 8.505 16.923 1.00 89.31 285 VAL A N 1
ATOM 2124 C CA . VAL A 1 285 ? -7.430 7.913 16.225 1.00 89.31 285 VAL A CA 1
ATOM 2125 C C . VAL A 1 285 ? -8.560 7.659 17.212 1.00 89.31 285 VAL A C 1
ATOM 2127 O O . VAL A 1 285 ? -8.325 7.230 18.343 1.00 89.31 285 VAL A O 1
ATOM 2130 N N . ASN A 1 286 ? -9.788 7.931 16.778 1.00 91.19 286 ASN A N 1
ATOM 2131 C CA . ASN A 1 286 ? -10.992 7.746 17.580 1.00 91.19 286 ASN A CA 1
ATOM 2132 C C . ASN A 1 286 ? -11.750 6.512 17.106 1.00 91.19 286 ASN A C 1
ATOM 2134 O O . ASN A 1 286 ? -12.023 6.389 15.913 1.00 91.19 286 ASN A O 1
ATOM 2138 N N . PHE A 1 287 ? -12.125 5.655 18.047 1.00 91.69 287 PHE A N 1
ATOM 2139 C CA . PHE A 1 287 ? -12.976 4.493 17.830 1.00 91.69 287 PHE A CA 1
ATOM 2140 C C . PHE A 1 287 ? -14.440 4.849 18.066 1.00 91.69 287 PHE A C 1
ATOM 2142 O O . PHE A 1 287 ? -14.775 5.618 18.971 1.00 91.69 287 PHE A O 1
ATOM 2149 N N . SER A 1 288 ? -15.309 4.255 17.258 1.00 91.25 288 SER A N 1
ATOM 2150 C CA . SER A 1 288 ? -16.757 4.358 17.361 1.00 91.25 288 SER A CA 1
ATOM 2151 C C . SER A 1 288 ? -17.401 2.972 17.299 1.00 91.25 288 SER A C 1
ATOM 2153 O O . SER A 1 288 ? -16.847 2.018 16.753 1.00 91.25 288 SER A O 1
ATOM 2155 N N . TRP A 1 289 ? -18.589 2.857 17.886 1.00 92.31 289 TRP A N 1
ATOM 2156 C CA . TRP A 1 289 ? -19.377 1.628 17.928 1.00 92.31 289 TRP A CA 1
ATOM 2157 C C . TRP A 1 289 ? -20.703 1.891 17.226 1.00 92.31 289 TRP A C 1
ATOM 2159 O O . TRP A 1 289 ? -21.474 2.747 17.655 1.00 92.31 289 TRP A O 1
ATOM 2169 N N . SER A 1 290 ? -20.959 1.177 16.131 1.00 86.31 290 SER A N 1
ATOM 2170 C CA . SER A 1 290 ? -22.212 1.296 15.374 1.00 86.31 290 SER A CA 1
ATOM 2171 C C . SER A 1 290 ? -23.338 0.433 15.946 1.00 86.31 290 SER A C 1
ATOM 2173 O O . SER A 1 290 ? -24.501 0.667 15.637 1.00 86.31 290 SER A O 1
ATOM 2175 N N . SER A 1 291 ? -23.000 -0.565 16.767 1.00 88.19 291 SER A N 1
ATOM 2176 C CA . SER A 1 291 ? -23.941 -1.492 17.398 1.00 88.19 291 SER A CA 1
ATOM 2177 C C . SER A 1 291 ? -23.705 -1.512 18.906 1.00 88.19 291 SER A C 1
ATOM 2179 O O . SER A 1 291 ? -22.616 -1.856 19.363 1.00 88.19 291 SER A O 1
ATOM 2181 N N . LEU A 1 292 ? -24.726 -1.108 19.662 1.00 90.81 292 LEU A N 1
ATOM 2182 C CA . LEU A 1 292 ? -24.727 -1.000 21.124 1.00 90.81 292 LEU A CA 1
ATOM 2183 C C . LEU A 1 292 ? -25.874 -1.845 21.703 1.00 90.81 292 LEU A C 1
ATOM 2185 O O . LEU A 1 292 ? -26.594 -2.509 20.960 1.00 90.81 292 LEU A O 1
ATOM 2189 N N . ASN A 1 293 ? -26.066 -1.796 23.021 1.00 91.25 293 ASN A N 1
ATOM 2190 C CA . ASN A 1 293 ? -27.106 -2.523 23.762 1.00 91.25 293 ASN A CA 1
ATOM 2191 C C . ASN A 1 293 ? -26.908 -4.048 23.793 1.00 91.25 293 ASN A C 1
ATOM 2193 O O . ASN A 1 293 ? -27.870 -4.811 23.808 1.00 91.25 293 ASN A O 1
ATOM 2197 N N . ALA A 1 294 ? -25.651 -4.484 23.843 1.00 88.50 294 ALA A N 1
ATOM 2198 C CA . ALA A 1 294 ? -25.263 -5.875 24.055 1.00 88.50 294 ALA A CA 1
ATOM 2199 C C . ALA A 1 294 ? -24.249 -5.972 25.204 1.00 88.50 294 ALA A C 1
ATOM 2201 O O . ALA A 1 294 ? -23.628 -4.970 25.569 1.00 88.50 294 ALA A O 1
ATOM 2202 N N . ALA A 1 295 ? -24.079 -7.168 25.774 1.00 86.75 295 ALA A N 1
ATOM 2203 C CA . ALA A 1 295 ? -23.084 -7.411 26.821 1.00 86.75 295 ALA A CA 1
ATOM 2204 C C . ALA A 1 295 ? -21.650 -7.187 26.308 1.00 86.75 295 ALA A C 1
ATOM 2206 O O . ALA A 1 295 ? -20.832 -6.609 27.015 1.00 86.75 295 ALA A O 1
ATOM 2207 N N . THR A 1 296 ? -21.381 -7.564 25.054 1.00 88.50 296 THR A N 1
ATOM 2208 C CA . THR A 1 296 ? -20.131 -7.283 24.337 1.00 88.50 296 THR A CA 1
ATOM 2209 C C . THR A 1 296 ? -20.427 -6.456 23.093 1.00 88.50 296 THR A C 1
ATOM 2211 O O . THR A 1 296 ? -21.296 -6.814 22.298 1.00 88.50 296 THR A O 1
ATOM 2214 N N . VAL A 1 297 ? -19.678 -5.373 22.894 1.00 88.00 297 VAL A N 1
ATOM 2215 C CA . VAL A 1 297 ? -19.776 -4.502 21.716 1.00 88.00 297 VAL A CA 1
ATOM 2216 C C . VAL A 1 297 ? -18.400 -4.307 21.083 1.00 88.00 297 VAL A C 1
ATOM 2218 O O . VAL A 1 297 ? -17.399 -4.128 21.776 1.00 88.00 297 VAL A O 1
ATOM 2221 N N . ASN A 1 298 ? -18.344 -4.319 19.751 1.00 88.12 298 ASN A N 1
ATOM 2222 C CA . ASN A 1 298 ? -17.103 -4.186 18.985 1.00 88.12 298 ASN A CA 1
ATOM 2223 C C . ASN A 1 298 ? -17.065 -2.852 18.242 1.00 88.12 298 ASN A C 1
ATOM 2225 O O . ASN A 1 298 ? -18.070 -2.423 17.671 1.00 88.12 298 ASN A O 1
ATOM 2229 N N . SER A 1 299 ? -15.903 -2.207 18.245 1.00 90.12 299 SER A N 1
ATOM 2230 C CA . SER A 1 299 ? -15.694 -0.962 17.520 1.00 90.12 299 SER A CA 1
ATOM 2231 C C . SER A 1 299 ? -15.620 -1.208 16.014 1.00 90.12 299 SER A C 1
ATOM 2233 O O . SER A 1 299 ? -15.440 -2.337 15.539 1.00 90.12 299 SER A O 1
ATOM 2235 N N . ASN A 1 300 ? -15.644 -0.119 15.250 1.00 87.69 300 ASN A N 1
ATOM 2236 C CA . ASN A 1 300 ? -15.115 -0.124 13.895 1.00 87.69 300 ASN A CA 1
ATOM 2237 C C . ASN A 1 300 ? -13.633 -0.547 13.884 1.00 87.69 300 ASN A C 1
ATOM 2239 O O . ASN A 1 300 ? -12.901 -0.344 14.859 1.00 87.69 300 ASN A O 1
ATOM 2243 N N . TYR A 1 301 ? -13.184 -1.099 12.757 1.00 86.62 301 TYR A N 1
ATOM 2244 C CA . TYR A 1 301 ? -11.762 -1.306 12.507 1.00 86.62 301 TYR A CA 1
ATOM 2245 C C . TYR A 1 301 ? -11.080 0.024 12.179 1.00 86.62 301 TYR A C 1
ATOM 2247 O O . TYR A 1 301 ? -11.628 0.848 11.441 1.00 86.62 301 TYR A O 1
ATOM 2255 N N . ILE A 1 302 ? -9.871 0.211 12.699 1.00 86.88 302 ILE A N 1
ATOM 2256 C CA . ILE A 1 302 ? -9.039 1.394 12.467 1.00 86.88 302 ILE A CA 1
ATOM 2257 C C . ILE A 1 302 ? -7.660 0.951 12.020 1.00 86.88 302 ILE A C 1
ATOM 2259 O O . ILE A 1 302 ? -7.074 0.051 12.614 1.00 86.88 302 ILE A O 1
ATOM 2263 N N . ARG A 1 303 ? -7.119 1.616 10.996 1.00 86.94 303 ARG A N 1
ATOM 2264 C CA . ARG A 1 303 ? -5.716 1.433 10.614 1.00 86.94 303 ARG A CA 1
ATOM 2265 C C . ARG A 1 303 ? -4.873 2.521 11.256 1.00 86.94 303 ARG A C 1
ATOM 2267 O O . ARG A 1 303 ? -5.076 3.699 10.968 1.00 86.94 303 ARG A O 1
ATOM 2274 N N . CYS A 1 304 ? -3.937 2.152 12.121 1.00 86.00 304 CYS A N 1
ATOM 2275 C CA . CYS A 1 304 ? -3.045 3.101 12.773 1.00 86.00 304 CYS A CA 1
ATOM 2276 C C . CYS A 1 304 ? -1.611 2.912 12.278 1.00 86.00 304 CYS A C 1
ATOM 2278 O O . CYS A 1 304 ? -1.100 1.800 12.156 1.00 86.00 304 CYS A O 1
ATOM 2280 N N . CYS A 1 305 ? -0.954 4.018 11.959 1.00 84.94 305 CYS A N 1
ATOM 2281 C CA . CYS A 1 305 ? 0.432 3.983 11.519 1.00 84.94 305 CYS A CA 1
ATOM 2282 C C . CYS A 1 305 ? 1.314 4.154 12.759 1.00 84.94 305 CYS A C 1
ATOM 2284 O O . CYS A 1 305 ? 1.072 5.037 13.590 1.00 84.94 305 CYS A O 1
ATOM 2286 N N . HIS A 1 306 ? 2.267 3.239 12.931 1.00 71.25 306 HIS A N 1
ATOM 2287 C CA . HIS A 1 306 ? 2.985 3.075 14.191 1.00 71.25 306 HIS A CA 1
ATOM 2288 C C . HIS A 1 306 ? 4.015 4.189 14.420 1.00 71.25 306 HIS A C 1
ATOM 2290 O O . HIS A 1 306 ? 4.605 4.729 13.482 1.00 71.25 306 HIS A O 1
ATOM 2296 N N . ARG A 1 307 ? 4.243 4.507 15.697 1.00 72.38 307 ARG A N 1
ATOM 2297 C CA . ARG A 1 307 ? 5.353 5.333 16.174 1.00 72.38 307 ARG A CA 1
ATOM 2298 C C . ARG A 1 307 ? 6.275 4.452 17.004 1.00 72.38 307 ARG A C 1
ATOM 2300 O O . ARG A 1 307 ? 5.784 3.753 17.883 1.00 72.38 307 ARG A O 1
ATOM 2307 N N . ALA A 1 308 ? 7.582 4.537 16.779 1.00 57.84 308 ALA A N 1
ATOM 2308 C CA . ALA A 1 308 ? 8.556 3.831 17.595 1.00 57.84 308 ALA A CA 1
ATOM 2309 C C . ALA A 1 308 ? 8.444 4.329 19.042 1.00 57.84 308 ALA A C 1
ATOM 2311 O O . ALA A 1 308 ? 8.535 5.532 19.306 1.00 57.84 308 ALA A O 1
ATOM 2312 N N . ALA A 1 309 ? 8.218 3.406 19.976 1.00 48.78 309 ALA A N 1
ATOM 2313 C CA . ALA A 1 309 ? 8.289 3.726 21.391 1.00 48.78 309 ALA A CA 1
ATOM 2314 C C . ALA A 1 309 ? 9.744 4.082 21.726 1.00 48.78 309 ALA A C 1
ATOM 2316 O O . ALA A 1 309 ? 10.643 3.263 21.530 1.00 48.78 309 ALA A O 1
ATOM 2317 N N . VAL A 1 310 ? 9.977 5.306 22.207 1.00 37.47 310 VAL A N 1
ATOM 2318 C CA . VAL A 1 310 ? 11.241 5.642 22.871 1.00 37.47 310 VAL A CA 1
ATOM 2319 C C . VAL A 1 310 ? 11.262 4.796 24.144 1.00 37.47 310 VAL A C 1
ATOM 2321 O O . VAL A 1 310 ? 10.365 4.945 24.974 1.00 37.47 310 VAL A O 1
ATOM 2324 N N . ARG A 1 311 ? 12.187 3.834 24.213 1.00 31.41 311 ARG A N 1
ATOM 2325 C CA . ARG A 1 311 ? 12.438 3.049 25.427 1.00 31.41 311 ARG A CA 1
ATOM 2326 C C . ARG A 1 311 ? 13.126 3.910 26.472 1.00 31.41 311 ARG A C 1
ATOM 2328 O O . ARG A 1 311 ? 13.975 4.733 26.061 1.00 31.41 311 ARG A O 1
#

Sequence (311 aa):
MIQLKDKLKVNGGTRRYMEMIGLSLAFSLFAVSCTQDSDTFYPSSPEEEHPSVDESRMIPIQLSVDGVDQFYGGAVTRSGETVARLVQPLDSTYDTGYDVETTVESIPLENIVSTRANLGNVQFRVVAYRTDASSADHYAGTAVYKTNGSGVAAIVAKTATPVNSAGQWILGPGTYTFVCYSYGLNSAPAMLSGNWSATVSHNQDFMLCRKEGVVVAPDDRGEFTLGGISFTRQCALLQLAVTANDFTNNTVQQCAATVSNLNSNNITWNAGQTALSTGGTGGAVNFSWSSLNAATVNSNYIRCCHRAAVR

Mean predicted aligned error: 14.9 Å

Nearest PDB structures (foldseek):
  4h40-assembly1_B  TM=5.371E-01  e=1.071E-04  Bacteroides fragilis NCTC 9343
  5tzn-assembly1_F  TM=4.798E-01  e=8.644E-01  Murid betaherpesvirus 1
  5tzn-assembly2_G  TM=3.031E-01  e=2.592E+00  Murid betaherpesvirus 1
  6yxx-assembly1_ED  TM=1.660E-01  e=7.003E+00  Trypanosoma brucei brucei

Organism: Bacteroides fragilis (NCBI:txid817)

Secondary structure (DSSP, 8-state):
-----S-------------------------------------------PPPP-GGG-EEEEEEEEEEE-STTTT-S---S--EEEEEES-SSS--S-EEEEEE-PPPSS------B---S-EEEEEEESSSS-SGGGEEEEEEEEE-TTS-EEEPTT--BSB-TTS-BEE-SEEEEEEEEE-SSSSPPPPPBTTTEEEEETT---EEEEEEEEEE---TTS-EEEEEEEEEE-EEEE--EEE--SSTT--B----EEEEEES-SEEEEETT-SS-----S-EEEEE--S--SBSEEEPPPEEEE------

pLDDT: mean 73.27, std 22.65, range [23.02, 96.5]

Solvent-accessible surface area (backbone atoms only — not comparable to full-atom values): 18855 Å² total; per-residue (Å²): 117,80,57,80,74,87,81,82,84,71,93,72,83,90,86,82,89,84,89,86,90,84,84,91,83,88,83,88,81,85,90,82,84,82,89,79,89,77,92,74,88,72,82,84,75,79,83,74,76,73,76,79,76,67,62,93,63,41,26,41,60,44,59,41,52,69,19,27,53,58,65,72,38,38,101,47,97,65,50,85,53,82,63,45,76,48,76,43,61,72,43,92,89,48,92,78,90,47,70,47,74,47,76,47,70,56,61,44,91,63,78,53,83,60,77,57,43,56,46,46,49,26,17,30,29,38,36,36,13,60,39,86,55,61,47,80,94,27,58,59,34,35,34,33,32,34,19,37,80,80,14,57,50,43,76,42,82,92,47,38,34,46,55,48,98,87,63,43,31,37,44,63,68,44,48,26,18,39,42,32,39,28,52,69,35,78,50,76,50,78,79,66,47,90,86,40,29,47,81,46,45,62,66,40,50,37,28,39,33,77,45,67,76,43,72,45,56,62,47,101,84,48,34,34,73,51,59,84,39,48,30,41,65,59,36,50,80,46,69,52,76,51,72,51,77,98,56,96,84,43,53,40,77,78,75,76,46,45,50,47,67,29,16,37,59,66,36,77,36,39,66,70,50,95,62,69,69,37,70,60,91,47,15,70,51,76,48,48,57,92,55,66,68,32,37,62,34,53,37,51,78,41,28,44,44,58,38,68,77,85,128

Foldseek 3Di:
DWDPPDDPDPDDDDDDDDDDDDDDDDDDDDDDDDDDDDDDDDPDDPDDPDPPDPCVQKAFEAEDAQAADDDQAAPDPAAPDPWDWDKDAPDPVDRPVDIDIDTDGDHDPDRPDHPGHALAFFKKKKWKFQALDPFPVGTFWMWIWTAHRRNHTDTDAPRTPPADPVRTHIGGWHFIKMKMKGQSDNDHDDAQDDGQKDKDFKQTQIKIWIDGRDGDDQDPVRHDYHYPHYIYTQWDKDKDKDAADDDDQDWFADDKTKDKPFAARIFMDHSSDPHTAQDHDMDMDMWDFPDTGDRMTMTDMITTRHHDDPD